Protein AF-A0A3P6RSL4-F1 (afdb_monomer)

Foldseek 3Di:
DPPPPPPVLVCVCQVCVCVLQAEPVLSVVLVVVCVVPPDLLSVLLVVLLCVVCVVVLVPDDPVVNSCCRRPVRSVPVPDDSVVSVVSSVVSSVVCVVVVVSDDDDDDPPDDPPPPPDDPPPPPPDDPVVVVVVVVVVVVVDDPPPPPVVVVVVVVVVVVVVVVCVVVVPPDDDDDPDPPPPVVVVPD

Secondary structure (DSSP, 8-state):
------GGGTTHHHHTTTTTTS-HHHHHHHHHHHHHH-THHHHHHHHHHHHHTHHHHTT--HHHHHHIIIIIHHH--SS-HHHHHHHHHHHHHHHHHTTTTSPPPPPTTS--SS-SSPPP-S-SS-HHHHHHHHHHHHHT--S-----HHHHHHHHHHHHHHHHHHHH--S-------SSSSGGG--

Sequence (187 aa):
EKSDIPYIYLTKWWFGCFLDRVPFSLALRLWDVYILEGDPILLAMALNIMKMHEKTIRKLQMETFMDFIQNTIANNFGYSDDETMYSLREVLSRLKSDGLHYPPPPKPDDLPEVPTKALGPILSKPISSIREEQEEIKSRRSHAACEWQEFDSAFDEVYEFYYEYYINEGIDSDSDEIGDMATLSLL

Solvent-accessible surface area (backbone atoms only — not comparable to full-atom values): 11590 Å² total; per-residue (Å²): 135,81,84,71,70,64,62,84,75,64,56,65,46,65,83,46,68,32,59,80,36,33,38,69,72,49,30,51,60,48,47,64,48,30,76,75,68,38,74,45,49,60,57,22,44,57,52,32,52,51,63,78,40,38,81,59,55,77,71,46,54,72,71,59,40,51,47,39,59,55,50,45,27,18,74,49,68,86,66,56,61,67,61,51,52,54,50,29,52,55,40,39,52,50,34,53,75,71,56,68,54,53,82,78,78,84,54,95,86,53,76,75,88,60,76,87,57,73,81,62,74,92,62,84,62,59,69,67,61,54,51,51,51,51,52,50,58,62,69,62,70,68,94,69,76,82,73,58,59,69,55,55,51,52,50,51,53,51,49,50,52,52,51,52,48,66,67,68,62,70,82,81,83,90,78,97,81,84,80,73,68,77,70,70,78,79,121

Organism: Cylicostephanus goldi (NCBI:txid71465)

Mean predicted aligned error: 17.66 Å

InterPro domains:
  IPR000195 Rab-GAP-TBC domain [PF00566] (6-57)
  IPR000195 Rab-GAP-TBC domain [PS50086] (1-38)
  IPR035969 Rab-GAP-TBC domain superfamily [SSF47923] (6-87)
  IPR050302 Rab GTPase-activating TBC domain-containing protein [PTHR47219] (6-95)

Radius of gyration: 22.84 Å; Cα contacts (8 Å, |Δi|>4): 70; chains: 1; bounding box: 55×55×50 Å

Structure (mmCIF, N/CA/C/O backbone):
data_AF-A0A3P6RSL4-F1
#
_entry.id   AF-A0A3P6RSL4-F1
#
loop_
_atom_site.group_PDB
_atom_site.id
_atom_site.type_symbol
_atom_site.label_atom_id
_atom_site.label_alt_id
_atom_site.label_comp_id
_atom_site.label_asym_id
_atom_site.label_entity_id
_atom_site.label_seq_id
_atom_site.pdbx_PDB_ins_code
_atom_site.Cartn_x
_atom_site.Cartn_y
_atom_site.Cartn_z
_atom_site.occupancy
_atom_site.B_iso_or_equiv
_atom_site.auth_seq_id
_atom_site.auth_comp_id
_atom_site.auth_asym_id
_atom_site.auth_atom_id
_atom_site.pdbx_PDB_model_num
ATOM 1 N N . GLU A 1 1 ? -16.663 21.397 -11.757 1.00 35.81 1 GLU A N 1
ATOM 2 C CA . GLU A 1 1 ? -15.746 21.608 -10.626 1.00 35.81 1 GLU A CA 1
ATOM 3 C C . GLU A 1 1 ? -15.395 20.231 -10.083 1.00 35.81 1 GLU A C 1
ATOM 5 O O . GLU A 1 1 ? -16.202 19.619 -9.397 1.00 35.81 1 GLU A O 1
ATOM 10 N N . LYS A 1 2 ? -14.308 19.636 -10.591 1.00 44.97 2 LYS A N 1
ATOM 11 C CA . LYS A 1 2 ? -13.841 18.338 -10.101 1.00 44.97 2 LYS A CA 1
ATOM 12 C C . LYS A 1 2 ? -13.149 18.630 -8.780 1.00 44.97 2 LYS A C 1
ATOM 14 O O . LYS A 1 2 ? -12.202 19.406 -8.747 1.00 44.97 2 LYS A O 1
ATOM 19 N N . SER A 1 3 ? -13.680 18.076 -7.702 1.00 46.31 3 SER A N 1
ATOM 20 C CA . SER A 1 3 ? -13.006 17.988 -6.416 1.00 46.31 3 SER A CA 1
ATOM 21 C C . SER A 1 3 ? -11.785 17.089 -6.594 1.00 46.31 3 SER A C 1
ATOM 23 O O . SER A 1 3 ? -11.830 15.895 -6.304 1.00 46.31 3 SER A O 1
ATOM 25 N N . ASP A 1 4 ? -10.715 17.655 -7.151 1.00 48.53 4 ASP A N 1
ATOM 26 C CA . ASP A 1 4 ? -9.412 17.016 -7.242 1.00 48.53 4 ASP A CA 1
ATOM 27 C C . ASP A 1 4 ? -8.907 16.861 -5.806 1.00 48.53 4 ASP A C 1
ATOM 29 O O . ASP A 1 4 ? -8.335 17.777 -5.216 1.00 48.53 4 ASP A O 1
ATOM 33 N N . ILE A 1 5 ? -9.216 15.707 -5.204 1.00 58.97 5 ILE A N 1
ATOM 34 C CA . ILE A 1 5 ? -8.631 15.258 -3.942 1.00 58.97 5 ILE A CA 1
ATOM 35 C C . ILE A 1 5 ? -7.121 15.402 -4.137 1.00 58.97 5 ILE A C 1
ATOM 37 O O . ILE A 1 5 ? -6.590 14.782 -5.064 1.00 58.97 5 ILE A O 1
ATOM 41 N N . PRO A 1 6 ? -6.422 16.247 -3.360 1.00 51.44 6 PRO A N 1
ATOM 42 C CA . PRO A 1 6 ? -5.051 16.581 -3.695 1.00 51.44 6 PRO A CA 1
ATOM 43 C C . PRO A 1 6 ? -4.196 15.310 -3.717 1.00 51.44 6 PRO A C 1
ATOM 45 O O . PRO A 1 6 ? -4.039 14.635 -2.699 1.00 51.44 6 PRO A O 1
ATOM 48 N N . TYR A 1 7 ? -3.646 14.980 -4.892 1.00 52.69 7 TYR A N 1
ATOM 49 C CA . TYR A 1 7 ? -2.806 13.794 -5.120 1.00 52.69 7 TYR A CA 1
ATOM 50 C C . TYR A 1 7 ? -1.683 13.668 -4.077 1.00 52.69 7 TYR A C 1
ATOM 52 O O . TYR A 1 7 ? -1.296 12.560 -3.717 1.00 52.69 7 TYR A O 1
ATOM 60 N N . ILE A 1 8 ? -1.244 14.797 -3.504 1.00 53.50 8 ILE A N 1
ATOM 61 C CA . ILE A 1 8 ? -0.258 14.902 -2.417 1.00 53.50 8 ILE A CA 1
ATOM 62 C C . ILE A 1 8 ? -0.532 13.996 -1.204 1.00 53.50 8 ILE A C 1
ATOM 64 O O . ILE A 1 8 ? 0.386 13.725 -0.428 1.00 53.50 8 ILE A O 1
ATOM 68 N N . TYR A 1 9 ? -1.767 13.523 -1.020 1.00 50.69 9 TYR A N 1
ATOM 69 C CA . TYR A 1 9 ? -2.163 12.754 0.154 1.00 50.69 9 TYR A CA 1
ATOM 70 C C . TYR A 1 9 ? -2.040 11.228 0.000 1.00 50.69 9 TYR A C 1
ATOM 72 O O . TYR A 1 9 ? -1.832 10.559 1.013 1.00 50.69 9 TYR A O 1
ATOM 80 N N . LEU A 1 10 ? -2.093 10.684 -1.228 1.00 52.88 10 LEU A N 1
ATOM 81 C CA . LEU A 1 10 ? -1.926 9.243 -1.509 1.00 52.88 10 LEU A CA 1
ATOM 82 C C . LEU A 1 10 ? -0.542 8.883 -2.078 1.00 52.88 10 LEU A C 1
ATOM 84 O O . LEU A 1 10 ? -0.083 7.757 -1.883 1.00 52.88 10 LEU A O 1
ATOM 88 N N . THR A 1 11 ? 0.171 9.815 -2.729 1.00 56.81 11 THR A N 1
ATOM 89 C CA . THR A 1 11 ? 1.466 9.511 -3.383 1.00 56.81 11 THR A CA 1
ATOM 90 C C . THR A 1 11 ? 2.553 9.075 -2.400 1.00 56.81 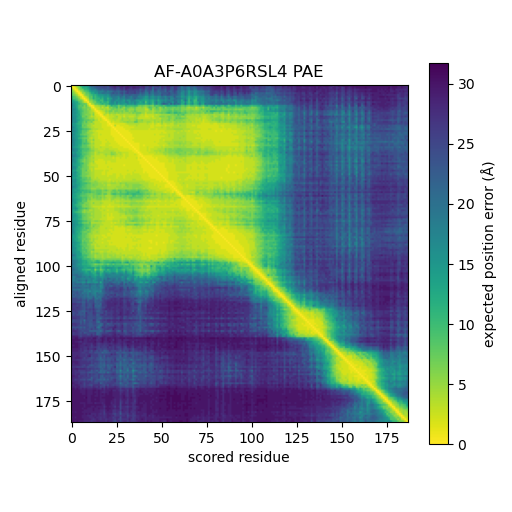11 THR A C 1
ATOM 92 O O . THR A 1 11 ? 3.540 8.455 -2.788 1.00 56.81 11 THR A O 1
ATOM 95 N N . LYS A 1 12 ? 2.385 9.355 -1.103 1.00 66.06 12 LYS A N 1
ATOM 96 C CA . LYS A 1 12 ? 3.397 9.014 -0.106 1.00 66.06 12 LYS A CA 1
ATOM 97 C C . LYS A 1 12 ? 3.620 7.497 0.034 1.00 66.06 12 LYS A C 1
ATOM 99 O O . LYS A 1 12 ? 4.673 7.120 0.539 1.00 66.06 12 LYS A O 1
ATOM 104 N N . TRP A 1 13 ? 2.662 6.638 -0.331 1.00 71.75 13 TRP A N 1
ATOM 105 C CA . TRP A 1 13 ? 2.817 5.172 -0.258 1.00 71.75 13 TRP A CA 1
ATOM 106 C C . TRP A 1 13 ? 3.865 4.634 -1.236 1.00 71.75 13 TRP A C 1
ATOM 108 O O . TRP A 1 13 ? 4.580 3.690 -0.912 1.00 71.75 13 TRP A O 1
ATOM 118 N N . TRP A 1 14 ? 3.987 5.281 -2.391 1.00 72.06 14 TRP A N 1
ATOM 119 C CA . TRP A 1 14 ? 4.806 4.816 -3.503 1.00 72.06 14 TRP A CA 1
ATOM 120 C C . TRP A 1 14 ? 6.296 5.069 -3.283 1.00 72.06 14 TRP A C 1
ATOM 122 O O . TRP A 1 14 ? 7.093 4.155 -3.429 1.00 72.06 14 TRP A O 1
ATOM 132 N N . PHE A 1 15 ? 6.676 6.277 -2.853 1.00 71.19 15 PHE A N 1
ATOM 133 C CA . PHE A 1 15 ? 8.095 6.641 -2.712 1.00 71.19 15 PHE A CA 1
ATOM 134 C C . PHE A 1 15 ? 8.845 5.849 -1.640 1.00 71.19 15 PHE A C 1
ATOM 136 O O . PHE A 1 15 ? 10.040 5.627 -1.776 1.00 71.19 15 PHE A O 1
ATOM 143 N N . GLY A 1 16 ? 8.154 5.447 -0.573 1.00 76.06 16 GLY A N 1
ATOM 144 C CA . GLY A 1 16 ? 8.748 4.648 0.496 1.00 76.06 16 GLY A CA 1
ATOM 145 C C . GLY A 1 16 ? 8.474 3.154 0.370 1.00 76.06 16 GLY A C 1
ATOM 146 O O . GLY A 1 16 ? 8.798 2.433 1.301 1.00 76.06 16 GLY A O 1
ATOM 147 N N . CYS A 1 17 ? 7.803 2.688 -0.692 1.00 79.81 17 CYS A N 1
ATOM 148 C CA . CYS A 1 17 ? 7.307 1.309 -0.777 1.00 79.81 17 CYS A CA 1
ATOM 149 C C . CYS A 1 17 ? 6.618 0.856 0.532 1.00 79.81 17 CYS A C 1
ATOM 151 O O . CYS A 1 17 ? 6.929 -0.200 1.074 1.00 79.81 17 CYS A O 1
ATOM 153 N N . PHE A 1 18 ? 5.718 1.696 1.064 1.00 82.62 18 PHE A N 1
ATOM 154 C CA . PHE A 1 18 ? 5.022 1.531 2.356 1.00 82.62 18 PHE A CA 1
ATOM 155 C C . PHE A 1 18 ? 5.861 1.616 3.647 1.00 82.62 18 PHE A C 1
ATOM 157 O O . PHE A 1 18 ? 5.302 1.427 4.731 1.00 82.62 18 PHE A O 1
ATOM 164 N N . LEU A 1 19 ? 7.138 1.999 3.579 1.00 81.56 19 LEU A N 1
ATOM 165 C CA . LEU A 1 19 ? 7.935 2.315 4.767 1.00 81.56 19 LEU A CA 1
ATOM 166 C C . LEU A 1 19 ? 7.268 3.442 5.580 1.00 81.56 19 LEU A C 1
ATOM 168 O O . LEU A 1 19 ? 6.787 4.432 5.017 1.00 81.56 19 LEU A O 1
ATOM 172 N N . ASP A 1 20 ? 7.165 3.231 6.893 1.00 82.06 20 ASP A N 1
ATOM 173 C CA . ASP A 1 20 ? 6.404 4.038 7.864 1.00 82.06 20 ASP A CA 1
ATOM 174 C C . ASP A 1 20 ? 4.883 4.131 7.620 1.00 82.06 20 ASP A C 1
ATOM 176 O O . ASP A 1 20 ? 4.223 5.051 8.110 1.00 82.06 20 ASP A O 1
ATOM 180 N N . ARG A 1 21 ? 4.290 3.229 6.826 1.00 86.38 21 ARG A N 1
ATOM 181 C CA . ARG A 1 21 ? 2.834 3.223 6.531 1.00 86.38 21 ARG A CA 1
ATOM 182 C C . ARG A 1 21 ? 2.119 1.956 6.928 1.00 86.38 21 ARG A C 1
ATOM 184 O O . ARG A 1 21 ? 0.896 1.955 7.037 1.00 86.38 21 ARG A O 1
ATOM 191 N N . VAL A 1 22 ? 2.885 0.909 7.151 1.00 88.69 22 VAL A N 1
ATOM 192 C CA . VAL A 1 22 ? 2.466 -0.334 7.776 1.00 88.69 22 VAL A CA 1
ATOM 193 C C . VAL A 1 22 ? 3.487 -0.656 8.869 1.00 88.69 22 VAL A C 1
ATOM 195 O O . VAL A 1 22 ? 4.588 -0.093 8.839 1.00 88.69 22 VAL A O 1
ATOM 198 N N . PRO A 1 23 ? 3.160 -1.539 9.824 1.00 90.25 23 PRO A N 1
ATOM 199 C CA . PRO A 1 23 ? 4.127 -1.989 10.812 1.00 90.25 23 PRO A CA 1
ATOM 200 C C . PRO A 1 23 ? 5.406 -2.489 10.136 1.00 90.25 23 PRO A C 1
ATOM 202 O O . PRO A 1 23 ? 5.351 -3.120 9.079 1.00 90.25 23 PRO A O 1
ATOM 205 N N . 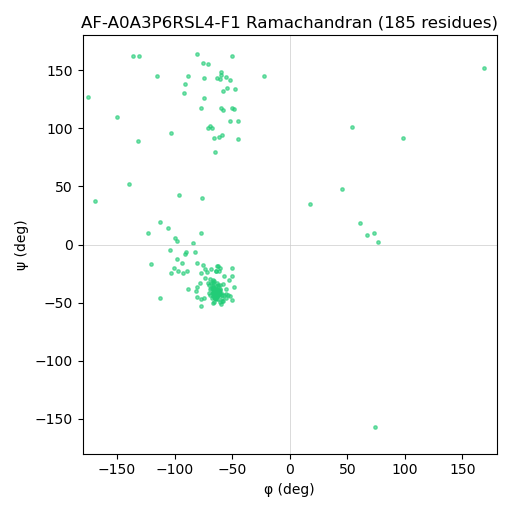PHE A 1 24 ? 6.558 -2.200 10.740 1.00 88.56 24 PHE A N 1
ATOM 206 C CA . PHE A 1 24 ? 7.863 -2.446 10.120 1.00 88.56 24 PHE A CA 1
ATOM 207 C C . PHE A 1 24 ? 8.061 -3.909 9.685 1.00 88.56 24 PHE A C 1
ATOM 209 O O . PHE A 1 24 ? 8.565 -4.159 8.594 1.00 88.56 24 PHE A O 1
ATOM 216 N N . SER A 1 25 ? 7.583 -4.873 10.477 1.00 89.50 25 SER A N 1
ATOM 217 C CA . SER A 1 25 ? 7.636 -6.302 10.136 1.00 89.50 25 SER A CA 1
ATOM 218 C C . SER A 1 25 ? 6.903 -6.628 8.828 1.00 89.50 25 SER A C 1
ATOM 220 O O . SER A 1 25 ? 7.433 -7.335 7.970 1.00 89.50 25 SER A O 1
ATOM 222 N N . LEU A 1 26 ? 5.718 -6.047 8.631 1.00 90.81 26 LEU A N 1
ATOM 223 C CA . LEU A 1 26 ? 4.924 -6.205 7.417 1.00 90.81 26 LEU A CA 1
ATOM 224 C C . LEU A 1 26 ? 5.570 -5.498 6.216 1.00 90.81 26 LEU A C 1
ATOM 226 O O . LEU A 1 26 ? 5.493 -6.006 5.098 1.00 90.81 26 LEU A O 1
ATOM 230 N N . ALA A 1 27 ? 6.228 -4.354 6.433 1.00 91.19 27 ALA A N 1
ATOM 231 C CA . ALA A 1 27 ? 6.958 -3.651 5.377 1.00 91.19 27 ALA A CA 1
ATOM 232 C C . ALA A 1 27 ? 8.107 -4.508 4.817 1.00 91.19 27 ALA A C 1
ATOM 234 O O . ALA A 1 27 ? 8.246 -4.601 3.600 1.00 91.19 27 ALA A O 1
ATOM 235 N N . LEU A 1 28 ? 8.865 -5.198 5.677 1.00 91.75 28 LEU A N 1
ATOM 236 C CA . LEU A 1 28 ? 9.930 -6.111 5.242 1.00 91.75 28 LEU A CA 1
ATOM 237 C C . LEU A 1 28 ? 9.382 -7.271 4.400 1.00 91.75 28 LEU A C 1
ATOM 239 O O . LEU A 1 28 ? 9.865 -7.512 3.298 1.00 91.75 28 LEU A O 1
ATOM 243 N N . ARG A 1 29 ? 8.296 -7.918 4.847 1.00 91.94 29 ARG A N 1
ATOM 244 C CA . ARG A 1 29 ? 7.640 -8.993 4.075 1.00 91.94 29 ARG A CA 1
ATOM 245 C C . ARG A 1 29 ? 7.119 -8.515 2.720 1.00 91.94 29 ARG A C 1
ATOM 247 O O . ARG A 1 29 ? 7.117 -9.271 1.749 1.00 91.94 29 ARG A O 1
ATOM 254 N N . LEU A 1 30 ? 6.650 -7.270 2.643 1.00 90.81 30 LEU A N 1
ATOM 255 C CA . LEU A 1 30 ? 6.251 -6.658 1.380 1.00 90.81 30 LEU A CA 1
ATOM 256 C C . LEU A 1 30 ? 7.460 -6.455 0.461 1.00 90.81 30 LEU A C 1
ATOM 258 O O . LEU A 1 30 ? 7.347 -6.693 -0.740 1.00 90.81 30 LEU A O 1
ATOM 262 N N . TRP A 1 31 ? 8.598 -6.032 1.012 1.00 92.19 31 TRP A N 1
ATOM 263 C CA . TRP A 1 31 ? 9.831 -5.809 0.260 1.00 92.19 31 TRP A CA 1
ATOM 264 C C . TRP A 1 31 ? 10.415 -7.101 -0.309 1.00 92.19 31 TRP A C 1
ATOM 266 O O . TRP A 1 31 ? 10.814 -7.103 -1.473 1.00 92.19 31 TRP A O 1
ATOM 276 N N . ASP A 1 32 ? 10.360 -8.204 0.438 1.00 91.94 32 ASP A N 1
ATOM 277 C CA . ASP A 1 32 ? 10.768 -9.527 -0.055 1.00 91.94 32 ASP A CA 1
ATOM 278 C C . ASP A 1 32 ? 10.035 -9.883 -1.360 1.00 91.94 32 ASP A C 1
ATOM 280 O O . ASP A 1 32 ? 10.627 -10.341 -2.339 1.00 91.94 32 ASP A O 1
ATOM 284 N N . VAL A 1 33 ? 8.726 -9.618 -1.405 1.00 90.06 33 VAL A N 1
ATOM 285 C CA . VAL A 1 33 ? 7.897 -9.872 -2.592 1.00 90.06 33 VAL A CA 1
ATOM 286 C C . VAL A 1 33 ? 8.087 -8.793 -3.658 1.00 90.06 33 VAL A C 1
ATOM 288 O O . VAL A 1 33 ? 8.029 -9.100 -4.846 1.00 90.06 33 VAL A O 1
ATOM 291 N N . TYR A 1 34 ? 8.332 -7.542 -3.269 1.00 88.94 34 TYR A N 1
ATOM 292 C CA . TYR A 1 34 ? 8.596 -6.440 -4.195 1.00 88.94 34 TYR A CA 1
ATOM 293 C C . TYR A 1 34 ? 9.846 -6.670 -5.033 1.00 88.94 34 TYR A C 1
ATOM 295 O O . TYR A 1 34 ? 9.819 -6.418 -6.233 1.00 88.94 34 TYR A O 1
ATOM 303 N N . ILE A 1 35 ? 10.911 -7.208 -4.445 1.00 89.12 35 ILE A N 1
ATOM 304 C CA . ILE A 1 35 ? 12.136 -7.523 -5.188 1.00 89.12 35 ILE A CA 1
ATOM 305 C C . ILE A 1 35 ? 11.871 -8.599 -6.257 1.00 89.12 35 ILE A C 1
ATOM 307 O O . ILE A 1 35 ? 12.459 -8.552 -7.335 1.00 89.12 35 ILE A O 1
ATOM 311 N N . LEU A 1 36 ? 10.952 -9.534 -5.992 1.00 87.44 36 LEU A N 1
ATOM 312 C CA . LEU A 1 36 ? 10.584 -10.600 -6.926 1.00 87.44 36 LEU A CA 1
ATOM 313 C C . LEU A 1 36 ? 9.586 -10.150 -8.010 1.00 87.44 36 LEU A C 1
ATOM 315 O O . LEU A 1 36 ? 9.729 -10.518 -9.173 1.00 87.44 36 LEU A O 1
ATOM 319 N N . GLU A 1 37 ? 8.543 -9.410 -7.629 1.00 83.69 37 GLU A N 1
ATOM 320 C CA . GLU A 1 37 ? 7.389 -9.085 -8.485 1.00 83.69 37 GLU A CA 1
ATOM 321 C C . GLU A 1 37 ? 7.444 -7.671 -9.091 1.00 83.69 37 GLU A C 1
ATOM 323 O O . GLU A 1 37 ? 6.776 -7.400 -10.092 1.00 83.69 37 GLU A O 1
ATOM 328 N N . GLY A 1 38 ? 8.227 -6.767 -8.499 1.00 86.06 38 GLY A N 1
ATOM 329 C CA . GLY A 1 38 ? 8.365 -5.365 -8.894 1.00 86.06 38 GLY A CA 1
ATOM 330 C C . GLY A 1 38 ? 7.171 -4.478 -8.520 1.00 86.06 38 GLY A C 1
ATOM 331 O O . GLY A 1 38 ? 6.370 -4.789 -7.636 1.00 86.06 38 GLY A O 1
ATOM 332 N N . ASP A 1 39 ? 7.023 -3.367 -9.244 1.00 85.62 39 ASP A N 1
ATOM 333 C CA . ASP A 1 39 ? 6.019 -2.313 -9.022 1.00 85.62 39 ASP A CA 1
ATOM 334 C C . ASP A 1 39 ? 4.558 -2.773 -8.823 1.00 85.62 39 ASP A C 1
ATOM 336 O O . ASP A 1 39 ? 3.861 -2.171 -7.995 1.00 85.62 39 ASP A O 1
ATOM 340 N N . PRO A 1 40 ? 4.041 -3.820 -9.507 1.00 86.38 40 PRO A N 1
ATOM 341 C CA . PRO A 1 40 ? 2.646 -4.236 -9.363 1.00 86.38 40 PRO A CA 1
ATOM 342 C C . PRO A 1 40 ? 2.228 -4.583 -7.932 1.00 86.38 40 PRO A C 1
ATOM 344 O O . PRO A 1 40 ? 1.050 -4.439 -7.583 1.00 86.38 40 PRO A O 1
ATOM 347 N N . ILE A 1 41 ? 3.167 -5.017 -7.084 1.00 89.62 41 ILE A N 1
ATOM 348 C CA . ILE A 1 41 ? 2.861 -5.340 -5.687 1.00 89.62 41 ILE A CA 1
ATOM 349 C C . ILE A 1 41 ? 2.458 -4.096 -4.890 1.00 89.62 41 ILE A C 1
ATOM 351 O O . ILE A 1 41 ? 1.637 -4.199 -3.983 1.00 89.62 41 ILE A O 1
ATOM 355 N N . LEU A 1 42 ? 2.98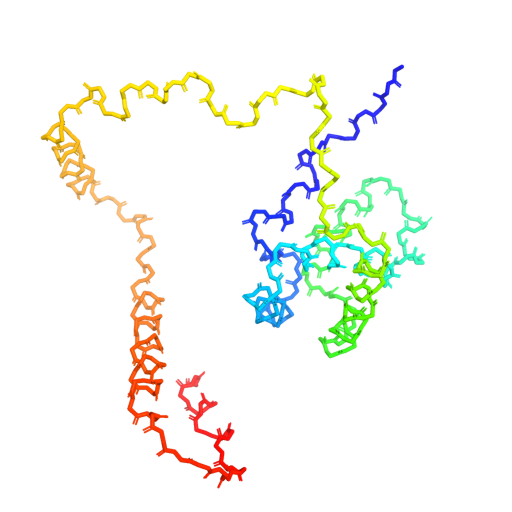1 -2.914 -5.236 1.00 88.69 42 LEU A N 1
ATOM 356 C CA . LEU A 1 42 ? 2.663 -1.670 -4.536 1.00 88.69 42 LEU A CA 1
ATOM 357 C C . LEU A 1 42 ? 1.192 -1.306 -4.757 1.00 88.69 42 LEU A C 1
ATOM 359 O O . LEU A 1 42 ? 0.479 -0.954 -3.813 1.00 88.69 42 LEU A O 1
ATOM 363 N N . LEU A 1 43 ? 0.712 -1.484 -5.993 1.00 88.06 43 LEU A N 1
ATOM 364 C CA . LEU A 1 43 ? -0.701 -1.326 -6.322 1.00 88.06 43 LEU A CA 1
ATOM 365 C C . LEU A 1 43 ? -1.555 -2.384 -5.617 1.00 88.06 43 LEU A C 1
ATOM 367 O O . LEU A 1 43 ? -2.590 -2.060 -5.031 1.00 88.06 43 LEU A O 1
ATOM 371 N N . ALA A 1 44 ? -1.115 -3.644 -5.651 1.00 90.31 44 ALA A N 1
ATOM 372 C CA . ALA A 1 44 ? -1.817 -4.740 -4.997 1.00 90.31 44 ALA A CA 1
ATOM 373 C C . ALA A 1 44 ? -1.934 -4.515 -3.483 1.00 90.31 44 ALA A C 1
ATOM 375 O O . ALA A 1 44 ? -2.997 -4.758 -2.916 1.00 90.31 44 ALA A O 1
ATOM 376 N N . MET A 1 45 ? -0.896 -3.985 -2.835 1.00 90.69 45 MET A N 1
ATOM 377 C CA . MET A 1 45 ? -0.903 -3.693 -1.404 1.00 90.69 45 MET A CA 1
ATOM 378 C C . MET A 1 45 ? -1.841 -2.538 -1.060 1.00 90.69 45 MET A C 1
ATOM 380 O O . MET A 1 45 ? -2.646 -2.663 -0.138 1.00 90.69 45 MET A O 1
ATOM 384 N N . ALA A 1 46 ? -1.833 -1.458 -1.845 1.00 89.62 46 ALA A N 1
ATOM 385 C CA . ALA A 1 46 ? -2.796 -0.366 -1.693 1.00 89.62 46 ALA A CA 1
ATOM 386 C C . ALA A 1 46 ? -4.249 -0.875 -1.769 1.00 89.62 46 ALA A C 1
ATOM 388 O O . ALA A 1 46 ? -5.089 -0.539 -0.928 1.00 89.62 46 ALA A O 1
ATOM 389 N N . LEU A 1 47 ? -4.543 -1.726 -2.757 1.00 89.44 47 LEU A N 1
ATOM 390 C CA . LEU A 1 47 ? -5.853 -2.359 -2.925 1.00 89.44 47 LEU A CA 1
ATOM 391 C C . LEU A 1 47 ? -6.180 -3.322 -1.780 1.00 89.44 47 LEU A C 1
ATOM 393 O O . LEU A 1 47 ? -7.318 -3.347 -1.309 1.00 89.44 47 LEU A O 1
ATOM 397 N N . ASN A 1 48 ? -5.197 -4.085 -1.307 1.00 93.00 48 ASN A N 1
ATOM 398 C CA . ASN A 1 48 ? -5.357 -5.020 -0.202 1.00 93.00 48 ASN A CA 1
ATOM 399 C C . ASN A 1 48 ? -5.722 -4.299 1.100 1.00 93.00 48 ASN A C 1
ATOM 401 O O . ASN A 1 48 ? -6.668 -4.702 1.770 1.00 93.00 48 ASN A O 1
ATOM 405 N N . ILE A 1 49 ? -5.055 -3.184 1.408 1.00 90.69 49 ILE A N 1
ATOM 406 C CA . ILE A 1 49 ? -5.379 -2.333 2.561 1.00 90.69 49 ILE A CA 1
ATOM 407 C C . ILE A 1 49 ? -6.831 -1.847 2.479 1.00 90.69 49 ILE A C 1
ATOM 409 O O . ILE A 1 49 ? -7.597 -1.981 3.436 1.00 90.69 49 ILE A O 1
ATOM 413 N N . MET A 1 50 ? -7.243 -1.331 1.317 1.00 90.31 50 MET A N 1
ATOM 414 C CA . MET A 1 50 ? -8.623 -0.879 1.114 1.00 90.31 50 MET A CA 1
ATOM 415 C C . MET A 1 50 ? -9.638 -2.022 1.251 1.00 90.31 50 MET A C 1
ATOM 417 O O . MET A 1 50 ? -10.695 -1.823 1.848 1.00 90.31 50 MET A O 1
ATOM 421 N N . LYS A 1 51 ? -9.314 -3.219 0.747 1.00 91.75 51 LYS A N 1
ATOM 422 C CA . LYS A 1 51 ? -10.147 -4.429 0.846 1.00 91.75 51 LYS A CA 1
ATOM 423 C C . LYS A 1 51 ? -10.280 -4.905 2.295 1.00 91.75 51 LYS A C 1
ATOM 425 O O . LYS A 1 51 ? -11.388 -5.141 2.768 1.00 91.75 51 LYS A O 1
ATOM 430 N N . MET A 1 52 ? -9.174 -5.025 3.023 1.00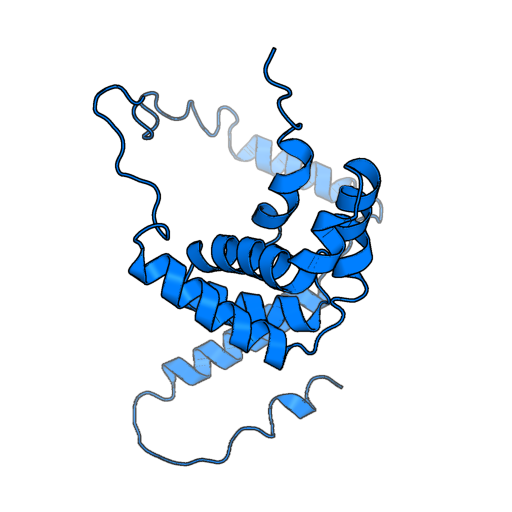 92.25 52 MET A N 1
ATOM 431 C CA . MET A 1 52 ? -9.165 -5.543 4.395 1.00 92.25 52 MET A CA 1
ATOM 432 C C . MET A 1 52 ? -9.831 -4.593 5.397 1.00 92.25 52 MET A C 1
ATOM 434 O O . MET A 1 52 ? -10.441 -5.043 6.371 1.00 92.25 52 MET A O 1
ATOM 438 N N . HIS A 1 53 ? -9.782 -3.285 5.142 1.00 92.31 53 HIS A N 1
ATOM 439 C CA . HIS A 1 53 ? -10.396 -2.264 5.995 1.00 92.31 53 HIS A CA 1
ATOM 440 C C . HIS A 1 53 ? -11.678 -1.656 5.419 1.00 92.31 53 HIS A C 1
ATOM 442 O O . HIS A 1 53 ? -12.167 -0.648 5.934 1.00 92.31 53 HIS A O 1
ATOM 448 N N . GLU A 1 54 ? -12.276 -2.276 4.400 1.00 91.19 54 GLU A N 1
ATOM 449 C CA . GLU A 1 54 ? -13.434 -1.749 3.671 1.00 91.19 54 GLU A CA 1
ATOM 450 C C . GLU A 1 54 ? -14.587 -1.341 4.607 1.00 91.19 54 GLU A C 1
ATOM 452 O O . GLU A 1 54 ? -15.164 -0.260 4.481 1.00 91.19 54 GLU A O 1
ATOM 457 N N . LYS A 1 55 ? -14.902 -2.186 5.596 1.00 90.12 55 LYS A N 1
ATOM 458 C CA . LYS A 1 55 ? -15.985 -1.944 6.567 1.00 90.12 55 LYS A CA 1
ATOM 459 C C . LYS A 1 55 ? -15.749 -0.700 7.421 1.00 90.12 55 LYS A C 1
ATOM 461 O O . LYS A 1 55 ? -16.716 -0.037 7.801 1.00 90.12 55 LYS A O 1
ATOM 466 N N . THR A 1 56 ? -14.491 -0.423 7.748 1.00 88.00 56 THR A N 1
ATOM 467 C CA . THR A 1 56 ? -14.084 0.744 8.531 1.00 88.00 56 THR A CA 1
ATOM 468 C C . THR A 1 56 ? -14.104 1.973 7.636 1.00 88.00 56 THR A C 1
ATOM 470 O O . THR A 1 56 ? -14.822 2.922 7.935 1.00 88.00 56 THR A O 1
ATOM 473 N N . ILE A 1 57 ? -13.429 1.909 6.485 1.00 88.19 57 ILE A N 1
ATOM 474 C CA . ILE A 1 57 ? -13.310 3.009 5.518 1.00 88.19 57 ILE A CA 1
ATOM 475 C C . ILE A 1 57 ? -14.685 3.524 5.075 1.00 88.19 57 ILE A C 1
ATOM 477 O O . ILE A 1 57 ? -14.903 4.732 5.053 1.00 88.19 57 ILE A O 1
ATOM 481 N N . ARG A 1 58 ? -15.653 2.635 4.809 1.00 88.31 58 ARG A N 1
ATOM 482 C CA . ARG A 1 58 ? -17.019 3.018 4.396 1.00 88.31 58 ARG A CA 1
ATOM 483 C C . ARG A 1 58 ? -17.775 3.878 5.416 1.00 88.31 58 ARG A C 1
ATOM 485 O O . ARG A 1 58 ? -18.759 4.509 5.043 1.00 88.31 58 ARG A O 1
ATOM 492 N N . LYS A 1 59 ? -17.373 3.870 6.689 1.00 89.50 59 LYS A N 1
ATOM 493 C CA . LYS A 1 59 ? -18.026 4.630 7.769 1.00 89.50 59 LYS A CA 1
ATOM 494 C C . LYS A 1 59 ? -17.331 5.957 8.079 1.00 89.50 59 LYS A C 1
ATOM 496 O O . LYS A 1 59 ? -17.890 6.756 8.825 1.00 89.50 59 LYS A O 1
ATOM 501 N N . LEU A 1 60 ? -16.122 6.176 7.562 1.00 86.12 60 LEU A N 1
ATOM 502 C CA . LEU A 1 60 ? -15.308 7.345 7.883 1.00 86.12 60 LEU A CA 1
ATOM 503 C C . LEU A 1 60 ? -15.623 8.521 6.950 1.00 86.12 60 LEU A C 1
ATOM 505 O O . LEU A 1 60 ? -15.895 8.341 5.764 1.00 86.12 60 LEU A O 1
ATOM 509 N N . GLN A 1 61 ? -15.555 9.738 7.490 1.00 85.44 61 GLN A N 1
ATOM 510 C CA . GLN A 1 61 ? -15.492 10.963 6.687 1.00 85.44 61 GLN A CA 1
ATOM 511 C C . GLN A 1 61 ? -14.056 11.192 6.190 1.00 85.44 61 GLN A C 1
ATOM 513 O O . GLN A 1 61 ? -13.121 10.596 6.718 1.00 85.44 61 GLN A O 1
ATOM 518 N N . MET A 1 62 ? -13.872 12.056 5.185 1.00 79.81 62 MET A N 1
ATOM 519 C CA . MET A 1 62 ? -12.583 12.259 4.499 1.00 79.81 62 MET A CA 1
ATOM 520 C C . MET A 1 62 ? -11.403 12.502 5.456 1.00 79.81 62 MET A C 1
ATOM 522 O O . MET A 1 62 ? -10.373 11.851 5.336 1.00 79.81 62 MET A O 1
ATOM 526 N N . GLU A 1 63 ? -11.550 13.397 6.432 1.00 82.62 63 GLU A N 1
ATOM 527 C CA . GLU A 1 63 ? -10.478 13.742 7.381 1.00 82.62 63 GLU A CA 1
ATOM 528 C C . GLU A 1 63 ? -10.077 12.545 8.255 1.00 82.62 63 GLU A C 1
ATOM 530 O O . GLU A 1 63 ? -8.896 12.235 8.399 1.00 82.62 63 GLU A O 1
ATOM 535 N N . THR A 1 64 ? -11.064 11.815 8.778 1.00 85.19 64 THR A N 1
ATOM 536 C CA . THR A 1 64 ? -10.832 10.624 9.605 1.00 85.19 64 THR A CA 1
ATOM 537 C C . THR A 1 64 ? -10.299 9.454 8.783 1.00 85.19 64 THR A C 1
ATOM 539 O O . THR A 1 64 ? -9.497 8.669 9.275 1.00 85.19 64 THR A O 1
ATOM 542 N N . PHE A 1 65 ? -10.714 9.334 7.521 1.00 84.88 65 PHE A N 1
ATOM 543 C CA . PHE A 1 65 ? -10.155 8.364 6.584 1.00 84.88 65 PHE A CA 1
ATOM 544 C C . PHE A 1 65 ? -8.661 8.614 6.358 1.00 84.88 65 PHE A C 1
ATOM 546 O O . PHE A 1 65 ? -7.871 7.673 6.385 1.00 84.88 65 PHE A O 1
ATOM 553 N N . MET A 1 66 ? -8.265 9.876 6.188 1.00 83.19 66 MET A N 1
ATOM 554 C CA . MET A 1 66 ? -6.863 10.237 5.998 1.00 83.19 66 MET A CA 1
ATOM 555 C C . MET A 1 66 ? -6.007 9.906 7.221 1.00 83.19 66 MET A C 1
ATOM 557 O O . MET A 1 66 ? -4.947 9.299 7.072 1.00 83.19 66 MET A O 1
ATOM 561 N N . ASP A 1 67 ? -6.479 10.253 8.418 1.00 84.75 67 ASP A N 1
ATOM 562 C CA . ASP A 1 67 ? -5.797 9.917 9.672 1.00 84.75 67 ASP A CA 1
ATOM 563 C C . ASP A 1 67 ? -5.701 8.395 9.883 1.00 84.75 67 ASP A C 1
ATOM 565 O O . ASP A 1 67 ? -4.653 7.866 10.260 1.00 84.75 67 ASP A O 1
ATOM 569 N N . PHE A 1 68 ? -6.761 7.662 9.534 1.00 86.75 68 PHE A N 1
ATOM 570 C CA . PHE A 1 68 ? -6.773 6.203 9.585 1.00 86.75 68 PHE A CA 1
ATOM 571 C C . PHE A 1 68 ? -5.686 5.593 8.690 1.00 86.75 68 PHE A C 1
ATOM 573 O O . PHE A 1 68 ? -4.869 4.796 9.151 1.00 86.75 68 PHE A O 1
ATOM 580 N N . ILE A 1 69 ? -5.639 6.014 7.427 1.00 84.75 69 ILE A N 1
ATOM 581 C CA . ILE A 1 69 ? -4.684 5.521 6.433 1.00 84.75 69 ILE A CA 1
ATOM 582 C C . ILE A 1 69 ? -3.231 5.879 6.783 1.00 84.75 69 ILE A C 1
ATOM 584 O O . ILE A 1 69 ? -2.334 5.072 6.546 1.00 84.75 69 ILE A O 1
ATOM 588 N N . GLN A 1 70 ? -2.978 7.078 7.310 1.00 83.69 70 GLN A N 1
ATOM 589 C CA . GLN A 1 70 ? -1.612 7.556 7.547 1.00 83.69 70 GLN A CA 1
ATOM 590 C C . GLN A 1 70 ? -1.056 7.153 8.913 1.00 83.69 70 GLN A C 1
ATOM 592 O O . GLN A 1 70 ? 0.124 6.829 8.995 1.00 83.69 70 GLN A O 1
ATOM 597 N N . ASN A 1 71 ? -1.884 7.163 9.959 1.00 85.12 71 ASN A N 1
ATOM 598 C CA . ASN A 1 71 ? -1.431 6.983 11.337 1.00 85.12 71 ASN A CA 1
ATOM 599 C C . ASN A 1 71 ? -1.927 5.672 11.944 1.00 85.12 71 ASN A C 1
ATOM 601 O O . ASN A 1 71 ? -1.149 4.949 12.563 1.00 85.12 71 ASN A O 1
ATOM 605 N N . THR A 1 72 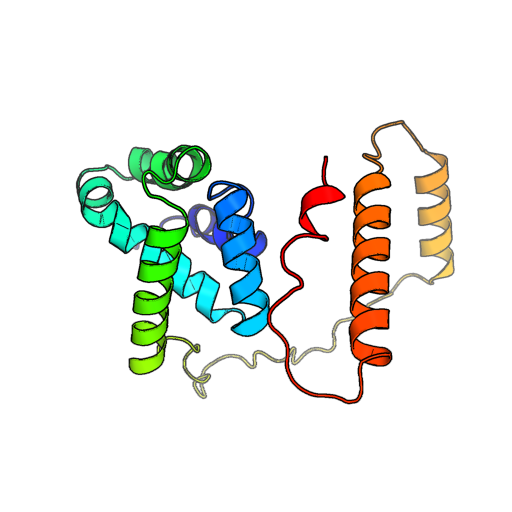? -3.209 5.331 11.782 1.00 87.00 72 THR A N 1
ATOM 606 C CA . THR A 1 72 ? -3.761 4.137 12.449 1.00 87.00 72 THR A CA 1
ATOM 607 C C . THR A 1 72 ? -3.143 2.860 11.889 1.00 87.00 72 THR A C 1
ATOM 609 O O . THR A 1 72 ? -2.625 2.057 12.658 1.00 87.00 72 THR A O 1
ATOM 612 N N . ILE A 1 73 ? -3.128 2.710 10.562 1.00 88.31 73 ILE A N 1
ATOM 613 C CA . ILE A 1 73 ? -2.580 1.517 9.897 1.00 88.31 73 ILE A CA 1
ATOM 614 C C . ILE A 1 73 ? -1.070 1.388 10.119 1.00 88.31 73 ILE A C 1
ATOM 616 O O . ILE A 1 73 ? -0.587 0.284 10.351 1.00 88.31 73 ILE A O 1
ATOM 620 N N . ALA A 1 74 ? -0.341 2.508 10.101 1.00 86.44 74 ALA A N 1
ATOM 621 C CA . ALA A 1 74 ? 1.103 2.520 10.320 1.00 86.44 74 ALA A CA 1
ATOM 622 C C . ALA A 1 74 ? 1.486 1.983 11.706 1.00 86.44 74 ALA A C 1
ATOM 624 O O . ALA A 1 74 ? 2.443 1.226 11.832 1.00 86.44 74 ALA A O 1
ATOM 625 N N . ASN A 1 75 ? 0.712 2.341 12.735 1.00 85.69 75 ASN A N 1
ATOM 626 C CA . ASN A 1 75 ? 0.953 1.885 14.102 1.00 85.69 75 ASN A CA 1
ATOM 627 C C . ASN A 1 75 ? 0.398 0.482 14.364 1.00 85.69 75 ASN A C 1
ATOM 629 O O . ASN A 1 75 ? 1.008 -0.305 15.083 1.00 85.69 75 ASN A O 1
ATOM 633 N N . ASN A 1 76 ? -0.784 0.174 13.832 1.00 87.88 76 ASN A N 1
ATOM 634 C CA . ASN A 1 76 ? -1.431 -1.112 14.030 1.00 87.88 76 ASN A CA 1
ATOM 635 C C . ASN A 1 76 ? -2.306 -1.472 12.827 1.00 87.88 76 ASN A C 1
ATOM 637 O O . ASN A 1 76 ? -3.391 -0.922 12.632 1.00 87.88 76 ASN A O 1
ATOM 641 N N . PHE A 1 77 ? -1.854 -2.468 12.069 1.00 88.44 77 PHE A N 1
ATOM 642 C CA . PHE A 1 77 ? -2.574 -2.978 10.909 1.00 88.44 77 PHE A CA 1
ATOM 643 C C . PHE A 1 77 ? -3.872 -3.711 11.289 1.00 88.44 77 PHE A C 1
ATOM 645 O O . PHE A 1 77 ? -4.778 -3.834 10.474 1.00 88.44 77 PHE A O 1
ATOM 652 N N . GLY A 1 78 ? -4.007 -4.188 12.531 1.00 89.31 78 GLY A N 1
ATOM 653 C CA . GLY A 1 78 ? -5.212 -4.868 13.020 1.00 89.31 78 GLY A CA 1
ATOM 654 C C . GLY A 1 78 ? -5.388 -6.316 12.547 1.00 89.31 78 GLY A C 1
ATOM 655 O O . GLY A 1 78 ? -6.381 -6.943 12.911 1.00 89.31 78 GLY A O 1
ATOM 656 N N . TYR A 1 79 ? -4.435 -6.845 11.781 1.00 91.81 79 TYR A N 1
ATOM 657 C CA . TYR A 1 79 ? -4.367 -8.233 11.324 1.00 91.81 79 TYR A CA 1
ATOM 658 C C . TYR A 1 79 ? -2.937 -8.748 11.470 1.00 91.81 79 TYR A C 1
ATOM 660 O O . TYR A 1 79 ? -2.009 -7.947 11.599 1.00 91.81 79 TYR A O 1
ATOM 668 N N . SER A 1 80 ? -2.756 -10.069 11.451 1.00 93.69 80 SER A N 1
ATOM 669 C CA . SER A 1 80 ? -1.409 -10.643 11.437 1.00 93.69 80 SER A CA 1
ATOM 670 C C . SER A 1 80 ? -0.718 -10.424 10.087 1.00 93.69 80 SER A C 1
ATOM 672 O O . SER A 1 80 ? -1.369 -10.279 9.043 1.00 93.69 80 SER A O 1
ATOM 674 N N . ASP A 1 81 ? 0.614 -10.422 10.104 1.00 91.62 81 ASP A N 1
ATOM 675 C CA . ASP A 1 81 ? 1.419 -10.260 8.892 1.00 91.62 81 ASP A CA 1
ATOM 676 C C . ASP A 1 81 ? 1.108 -11.381 7.882 1.00 91.62 81 ASP A C 1
ATOM 678 O O . ASP A 1 81 ? 0.894 -11.109 6.702 1.00 91.62 81 ASP A O 1
ATOM 682 N N . ASP A 1 82 ? 0.963 -12.627 8.344 1.00 92.12 82 ASP A N 1
ATOM 683 C CA . ASP A 1 82 ? 0.682 -13.780 7.479 1.00 92.12 82 ASP A CA 1
ATOM 684 C C . ASP A 1 82 ? -0.711 -13.715 6.828 1.00 92.12 82 ASP A C 1
ATOM 686 O O . ASP A 1 82 ? -0.849 -13.972 5.628 1.00 92.12 82 ASP A O 1
ATOM 690 N N . GLU A 1 83 ? -1.747 -13.313 7.574 1.00 92.81 83 GLU A N 1
ATOM 691 C CA . GLU A 1 83 ? -3.089 -13.095 7.011 1.00 92.81 83 GLU A CA 1
ATOM 692 C C . GLU A 1 83 ? -3.072 -11.997 5.943 1.00 92.81 83 GLU A C 1
ATOM 694 O O . GLU A 1 83 ? -3.688 -12.129 4.877 1.00 92.81 83 GLU A O 1
ATOM 699 N N . THR A 1 84 ? -2.330 -10.923 6.212 1.00 93.69 84 THR A N 1
ATOM 700 C CA . THR A 1 84 ? -2.192 -9.794 5.294 1.00 93.69 84 THR A CA 1
ATOM 701 C C . THR A 1 84 ? -1.492 -10.216 4.007 1.00 93.69 84 THR A C 1
ATOM 703 O O . THR A 1 84 ? -1.976 -9.894 2.917 1.00 93.69 84 THR A O 1
ATOM 706 N N . MET A 1 85 ? -0.408 -10.989 4.113 1.00 93.38 85 MET A N 1
ATOM 707 C CA . MET A 1 85 ? 0.344 -11.510 2.968 1.00 93.38 85 MET A CA 1
ATOM 708 C C . MET A 1 85 ? -0.463 -12.525 2.149 1.00 93.38 85 MET A C 1
ATOM 710 O O . MET A 1 85 ? -0.386 -12.531 0.917 1.00 93.38 85 MET A O 1
ATOM 714 N N . TYR A 1 86 ? -1.292 -13.351 2.794 1.00 93.94 86 TYR A N 1
ATOM 715 C CA . TYR A 1 86 ? -2.194 -14.260 2.087 1.00 93.94 86 TYR A CA 1
ATOM 716 C C . TYR A 1 86 ? -3.242 -13.493 1.268 1.00 93.94 86 TYR A C 1
ATOM 718 O O . TYR A 1 86 ? -3.432 -13.769 0.080 1.00 93.94 86 TYR A O 1
ATOM 726 N N . SER A 1 87 ? -3.883 -12.481 1.866 1.00 92.44 87 SER A N 1
ATOM 727 C CA . SER A 1 87 ? -4.836 -11.629 1.143 1.00 92.44 87 SER A CA 1
ATOM 728 C C . SER A 1 87 ? -4.151 -10.837 0.024 1.00 92.44 87 SER A C 1
ATOM 730 O O . SER A 1 87 ? -4.707 -10.715 -1.071 1.00 92.44 87 SER A O 1
ATOM 732 N N . LEU A 1 88 ? -2.922 -10.359 0.247 1.00 93.38 88 LEU A N 1
ATOM 733 C CA . LEU A 1 88 ? -2.126 -9.665 -0.765 1.00 93.38 88 LEU A CA 1
ATOM 734 C C . LEU A 1 88 ? -1.883 -10.547 -1.993 1.00 93.38 88 LEU A C 1
ATOM 736 O O . LEU A 1 88 ? -2.095 -10.094 -3.118 1.00 93.38 88 LEU A O 1
ATOM 740 N N . ARG A 1 89 ? -1.508 -11.816 -1.793 1.00 91.56 89 ARG A N 1
ATOM 741 C CA . ARG A 1 89 ? -1.334 -12.787 -2.884 1.00 91.56 89 ARG A CA 1
ATOM 742 C C . ARG A 1 89 ? -2.609 -12.946 -3.712 1.00 91.56 89 ARG A C 1
ATOM 744 O O . ARG A 1 89 ? -2.543 -12.975 -4.940 1.00 91.56 89 ARG A O 1
ATOM 751 N N . GLU A 1 90 ? -3.765 -13.032 -3.058 1.00 91.31 90 GLU A N 1
ATOM 752 C CA . GLU A 1 90 ? -5.058 -13.138 -3.740 1.00 91.31 90 GLU A CA 1
ATOM 753 C C . GLU A 1 90 ? -5.363 -11.879 -4.570 1.00 91.31 90 GLU A C 1
ATOM 755 O O . GLU A 1 90 ? -5.789 -11.975 -5.723 1.00 91.31 90 GLU A O 1
ATOM 760 N N . VAL A 1 91 ? -5.122 -10.692 -4.005 1.00 91.19 91 VAL A N 1
ATOM 761 C CA . VAL A 1 91 ? -5.330 -9.408 -4.693 1.00 91.19 91 VAL A CA 1
ATOM 762 C C . VAL A 1 91 ? -4.392 -9.269 -5.889 1.00 91.19 91 VAL A C 1
ATOM 764 O O . VAL A 1 91 ? -4.846 -8.898 -6.970 1.00 91.19 91 VAL A O 1
ATOM 767 N N . LEU A 1 92 ? -3.116 -9.624 -5.735 1.00 88.75 92 LEU A N 1
ATOM 768 C CA . LEU A 1 92 ? -2.140 -9.599 -6.822 1.00 88.75 92 LEU A CA 1
ATOM 769 C C . LEU A 1 92 ? -2.528 -10.563 -7.950 1.00 88.75 92 LEU A C 1
ATOM 771 O O . LEU A 1 92 ? -2.455 -10.199 -9.120 1.00 88.75 92 LEU A O 1
ATOM 775 N N . SER A 1 93 ? -2.977 -11.777 -7.616 1.00 87.50 93 SER A N 1
ATOM 776 C CA . SER A 1 93 ? -3.418 -12.758 -8.613 1.00 87.50 93 SER A CA 1
ATOM 777 C C . SER A 1 93 ? -4.607 -12.249 -9.431 1.00 87.50 93 SER A C 1
ATOM 779 O O . SER A 1 93 ? -4.599 -12.392 -10.654 1.00 87.50 93 SER A O 1
ATOM 781 N N . ARG A 1 94 ? -5.576 -11.590 -8.783 1.00 87.62 94 ARG A N 1
ATOM 782 C CA . ARG A 1 94 ? -6.715 -10.943 -9.457 1.00 87.62 94 ARG A CA 1
ATOM 783 C C . ARG A 1 94 ? -6.269 -9.770 -10.336 1.00 87.62 94 ARG A C 1
ATOM 785 O O . ARG A 1 94 ? -6.680 -9.652 -11.482 1.00 87.62 94 ARG A O 1
ATOM 792 N N . LEU A 1 95 ? -5.364 -8.931 -9.836 1.00 86.38 95 LEU A N 1
ATOM 793 C CA . LEU A 1 95 ? -4.825 -7.803 -10.601 1.00 86.38 95 LEU A CA 1
ATOM 794 C C . LEU A 1 95 ? -4.093 -8.272 -11.873 1.00 86.38 95 LEU A C 1
ATOM 796 O O . LEU A 1 95 ? -4.206 -7.654 -12.936 1.00 86.38 95 LEU A O 1
ATOM 800 N N . LYS A 1 96 ? -3.369 -9.392 -11.768 1.00 84.00 96 LYS A N 1
ATOM 801 C CA . LYS A 1 96 ? -2.710 -10.051 -12.898 1.00 84.00 96 LYS A CA 1
ATOM 802 C C . LYS A 1 96 ? -3.719 -10.651 -13.878 1.00 84.00 96 LYS A C 1
ATOM 804 O O . LYS A 1 96 ? -3.570 -10.418 -15.076 1.00 84.00 96 LYS A O 1
ATOM 809 N N . SER A 1 97 ? -4.749 -11.361 -13.401 1.00 84.50 97 SER A N 1
ATOM 810 C CA . SER A 1 97 ? -5.775 -11.955 -14.276 1.00 84.50 97 SER A CA 1
ATOM 811 C C . SER A 1 97 ? -6.553 -10.912 -15.066 1.00 84.50 97 SER A C 1
ATOM 813 O O . SER A 1 97 ? -6.878 -11.139 -16.229 1.00 84.50 97 SER A O 1
ATOM 815 N N . ASP A 1 98 ? -6.802 -9.758 -14.454 1.00 83.56 98 ASP A N 1
ATOM 816 C CA . ASP A 1 98 ? -7.573 -8.683 -15.072 1.00 83.56 98 ASP A CA 1
ATOM 817 C C . ASP A 1 98 ? -6.709 -7.816 -16.010 1.00 83.56 98 ASP A C 1
ATOM 819 O O . ASP A 1 98 ? -7.223 -6.946 -16.710 1.00 83.56 98 ASP A O 1
ATOM 823 N N . GLY A 1 99 ? -5.388 -8.040 -16.044 1.00 76.44 99 GLY A N 1
ATOM 824 C CA . GLY A 1 99 ? -4.452 -7.276 -16.872 1.00 76.44 99 GLY A CA 1
ATOM 825 C C . GLY A 1 99 ? -4.183 -5.850 -16.376 1.00 76.44 99 GLY A C 1
ATOM 826 O O . GLY A 1 99 ? -3.525 -5.087 -17.074 1.00 76.44 99 GLY A O 1
ATOM 827 N N . LEU A 1 100 ? -4.640 -5.489 -15.170 1.00 76.81 100 LEU A N 1
ATOM 828 C CA . LEU A 1 100 ? -4.475 -4.149 -14.579 1.00 76.81 100 LEU A CA 1
ATOM 829 C C . LEU A 1 100 ? -3.127 -3.933 -13.870 1.00 76.81 100 LEU A C 1
ATOM 831 O O . LEU A 1 100 ? -2.891 -2.875 -13.295 1.00 76.81 100 LEU A O 1
ATOM 835 N N . HIS A 1 101 ? -2.248 -4.933 -13.880 1.00 70.56 101 HIS A N 1
ATOM 836 C CA . HIS A 1 101 ? -0.919 -4.848 -13.273 1.00 70.56 101 HIS A CA 1
ATOM 837 C C . HIS A 1 101 ? 0.078 -4.011 -14.089 1.00 70.56 101 HIS A C 1
ATOM 839 O O . HIS A 1 101 ? 1.081 -3.573 -13.532 1.00 70.56 101 HIS A O 1
ATOM 845 N N . TYR A 1 102 ? -0.206 -3.755 -15.370 1.00 71.94 102 TYR A N 1
ATOM 846 C CA . TYR A 1 102 ? 0.572 -2.849 -16.210 1.00 71.94 102 TYR A CA 1
ATOM 847 C C . TYR A 1 102 ? -0.272 -1.645 -16.628 1.00 71.94 102 TYR A C 1
ATOM 849 O O . TYR A 1 102 ? -1.476 -1.795 -16.871 1.00 71.94 102 TYR A O 1
ATOM 857 N N . PRO A 1 103 ? 0.334 -0.450 -16.745 1.00 69.12 103 PRO A N 1
ATOM 858 C CA . PRO A 1 103 ? -0.351 0.673 -17.360 1.00 69.12 103 PRO A CA 1
ATOM 859 C C . PRO A 1 103 ? -0.735 0.316 -18.808 1.00 69.12 103 PRO A C 1
ATOM 861 O O . PRO A 1 103 ? -0.004 -0.420 -19.480 1.00 69.12 103 PRO A O 1
ATOM 864 N N . PRO A 1 104 ? -1.883 0.808 -19.307 1.00 68.31 104 PRO A N 1
ATOM 865 C CA . PRO A 1 104 ? -2.261 0.598 -20.696 1.00 68.31 104 PRO A CA 1
ATOM 866 C C . PRO A 1 104 ? -1.192 1.190 -21.630 1.00 68.31 104 PRO A C 1
ATOM 868 O O . PRO A 1 104 ? -0.586 2.205 -21.281 1.00 68.31 104 PRO A O 1
ATOM 871 N N . PRO A 1 105 ? -0.973 0.600 -22.820 1.00 71.31 105 PRO A N 1
ATOM 872 C CA . PRO A 1 105 ? -0.018 1.132 -23.782 1.00 71.31 105 PRO A CA 1
ATOM 873 C C . PRO A 1 105 ? -0.314 2.603 -24.118 1.00 71.31 105 PRO A C 1
ATOM 875 O O . PRO A 1 105 ? -1.496 2.958 -24.229 1.00 71.31 105 PRO A O 1
ATOM 878 N N . PRO A 1 106 ? 0.722 3.435 -24.335 1.00 69.38 106 PRO A N 1
ATOM 879 C CA . PRO A 1 106 ? 0.547 4.823 -24.745 1.00 69.38 106 PRO A CA 1
ATOM 880 C C . PRO A 1 106 ? -0.310 4.919 -26.010 1.00 69.38 106 PRO A C 1
ATOM 882 O O . PRO A 1 106 ? -0.119 4.169 -26.975 1.00 69.38 106 PRO A O 1
ATOM 885 N N . LYS A 1 107 ? -1.275 5.836 -26.017 1.00 75.12 107 LYS A N 1
ATOM 886 C CA . LYS A 1 107 ? -2.092 6.137 -27.196 1.00 75.12 107 LYS A CA 1
ATOM 887 C C . LYS A 1 107 ? -1.271 6.958 -28.197 1.00 75.12 107 LYS A C 1
ATOM 889 O O . LYS A 1 107 ? -0.360 7.673 -27.799 1.00 75.12 107 LYS A O 1
ATOM 894 N N . PRO A 1 108 ? -1.613 6.934 -29.497 1.00 71.81 108 PRO A N 1
ATOM 895 C CA . PRO A 1 108 ? -0.901 7.722 -30.508 1.00 71.81 108 PRO A CA 1
ATOM 896 C C . PRO A 1 108 ? -0.978 9.247 -30.300 1.00 71.81 108 PRO A C 1
ATOM 898 O O . PRO A 1 108 ? -0.151 9.961 -30.856 1.00 71.81 108 PRO A O 1
ATOM 901 N N . ASP A 1 109 ? -1.937 9.734 -29.502 1.00 77.00 109 ASP A N 1
ATOM 902 C CA . ASP A 1 109 ? -2.057 11.148 -29.112 1.00 77.00 109 ASP A CA 1
ATOM 903 C C . ASP A 1 109 ? -1.297 11.491 -27.813 1.00 77.00 109 ASP A C 1
ATOM 905 O O . ASP A 1 109 ? -1.237 12.664 -27.432 1.00 77.00 109 ASP A O 1
ATOM 909 N N . ASP A 1 110 ? -0.737 10.497 -27.113 1.00 71.94 110 ASP A N 1
ATOM 910 C CA . ASP A 1 110 ? 0.024 10.735 -25.888 1.00 71.94 110 ASP A CA 1
ATOM 911 C C . ASP A 1 110 ? 1.404 11.319 -26.225 1.00 71.94 110 ASP A C 1
ATOM 913 O O . ASP A 1 110 ? 2.039 10.987 -27.231 1.00 71.94 110 ASP A O 1
A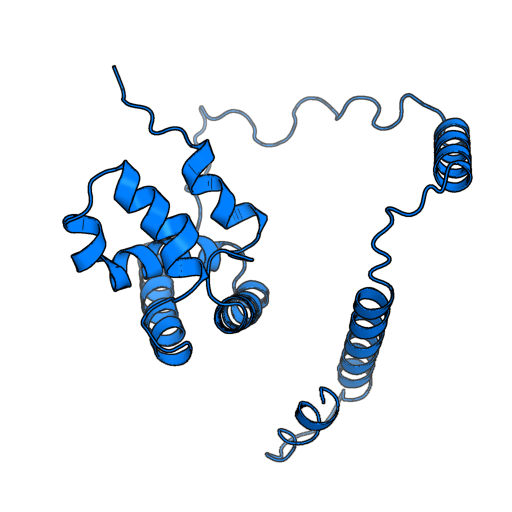TOM 917 N N . LEU A 1 111 ? 1.875 12.233 -25.374 1.00 66.75 111 LEU A N 1
ATOM 918 C CA . LEU A 1 111 ? 3.200 12.824 -25.525 1.00 66.75 111 LEU A CA 1
ATOM 919 C C . LEU A 1 111 ? 4.268 11.720 -25.448 1.00 66.75 111 LEU A C 1
ATOM 921 O O . LEU A 1 111 ? 4.137 10.812 -24.628 1.00 66.75 111 LEU A O 1
ATOM 925 N N . PRO A 1 112 ? 5.349 11.803 -26.244 1.00 63.97 112 PRO A N 1
ATOM 926 C CA . PRO A 1 112 ? 6.452 10.862 -26.121 1.00 63.97 112 PRO A CA 1
ATOM 927 C C . PRO A 1 112 ? 7.012 10.915 -24.693 1.00 63.97 112 PRO A C 1
ATOM 929 O O . PRO A 1 112 ? 7.542 11.941 -24.269 1.00 63.97 112 PRO A O 1
ATOM 932 N N . GLU A 1 113 ? 6.890 9.803 -23.962 1.00 61.16 113 GLU A N 1
ATOM 933 C CA . GLU A 1 113 ? 7.430 9.641 -22.601 1.00 61.16 113 GLU A CA 1
ATOM 934 C C . GLU A 1 113 ? 8.960 9.713 -22.582 1.00 61.16 113 GLU A C 1
ATOM 936 O 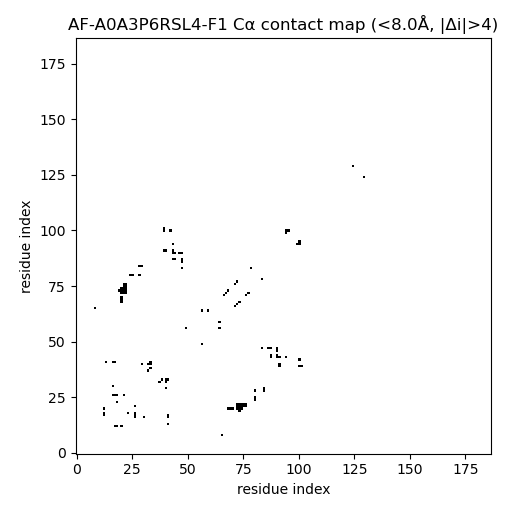O . GLU A 1 113 ? 9.578 10.045 -21.570 1.00 61.16 113 GLU A O 1
ATOM 941 N N . VAL A 1 114 ? 9.584 9.442 -23.729 1.00 64.56 114 VAL A N 1
ATOM 942 C CA . VAL A 1 114 ? 11.020 9.610 -23.902 1.00 64.56 114 VAL A CA 1
ATOM 943 C C . VAL A 1 114 ? 11.318 11.106 -24.019 1.00 64.56 114 VAL A C 1
ATOM 945 O O . VAL A 1 114 ? 10.749 11.764 -24.899 1.00 64.56 114 VAL A O 1
ATOM 948 N N . PRO A 1 115 ? 12.227 11.659 -23.194 1.00 59.34 115 PRO A N 1
ATOM 949 C CA . PRO A 1 115 ? 12.649 13.046 -23.311 1.00 59.34 115 PRO A CA 1
ATOM 950 C C . PRO A 1 115 ? 13.087 13.348 -24.748 1.00 59.34 115 PRO A C 1
ATOM 952 O O . PRO A 1 115 ? 14.141 12.921 -25.209 1.00 59.34 115 PRO A O 1
ATOM 955 N N . THR A 1 116 ? 12.256 14.083 -25.486 1.00 62.62 116 THR A N 1
ATOM 956 C CA . THR A 1 116 ? 12.540 14.473 -26.880 1.00 62.62 116 THR A CA 1
ATOM 957 C C . THR A 1 116 ? 13.600 15.566 -26.940 1.00 62.62 116 THR A C 1
ATOM 959 O O . THR A 1 116 ? 14.263 15.762 -27.956 1.00 62.62 116 THR A O 1
ATOM 962 N N . LYS A 1 117 ? 13.773 16.285 -25.829 1.00 69.50 117 LYS A N 1
ATOM 963 C CA . LYS A 1 117 ? 14.908 17.169 -25.602 1.00 69.50 117 LYS A CA 1
ATOM 964 C C . LYS A 1 117 ? 15.983 16.360 -24.895 1.00 69.50 117 LYS A C 1
ATOM 966 O O . LYS A 1 117 ? 15.695 15.733 -23.878 1.00 69.50 117 LYS A O 1
ATOM 971 N N . ALA A 1 118 ? 17.214 16.428 -25.403 1.00 63.44 118 ALA A N 1
ATOM 972 C CA . ALA A 1 118 ? 18.373 16.009 -24.628 1.00 63.44 118 ALA A CA 1
ATOM 973 C C . ALA A 1 118 ? 18.260 16.645 -23.238 1.00 63.44 118 ALA A C 1
ATOM 975 O O . ALA A 1 118 ? 17.939 17.836 -23.134 1.00 63.44 118 ALA A O 1
ATOM 976 N N . LEU A 1 119 ? 18.497 15.853 -22.188 1.00 59.75 119 LEU A N 1
ATOM 977 C CA . LEU A 1 119 ? 18.766 16.412 -20.871 1.00 59.75 119 LEU A CA 1
ATOM 978 C C . LEU A 1 119 ? 19.834 17.483 -21.114 1.00 59.75 119 LEU A C 1
ATOM 980 O O . LEU A 1 119 ? 20.893 17.176 -21.669 1.00 59.75 119 LEU A O 1
ATOM 984 N N . GLY A 1 120 ? 19.502 18.752 -20.842 1.00 64.56 120 GLY A N 1
ATOM 985 C CA . GLY A 1 120 ? 20.457 19.853 -20.989 1.00 64.56 120 GLY A CA 1
ATOM 986 C C . GLY A 1 120 ? 21.758 19.499 -20.263 1.00 64.56 120 GLY A C 1
ATOM 987 O O . GLY A 1 120 ? 21.736 18.580 -19.447 1.00 64.56 120 GLY A O 1
ATOM 988 N N . PRO A 1 121 ? 22.890 20.169 -20.545 1.00 67.88 121 PRO A N 1
ATOM 989 C CA . PRO A 1 121 ? 24.195 19.778 -20.013 1.00 67.88 121 PRO A CA 1
ATOM 990 C C . PRO A 1 121 ? 24.090 19.445 -18.521 1.00 67.88 121 PRO A C 1
ATOM 992 O O . PRO A 1 121 ? 23.901 20.335 -17.694 1.00 67.88 121 PRO A O 1
ATOM 995 N N . ILE A 1 122 ? 24.153 18.142 -18.212 1.00 62.47 122 ILE A N 1
ATOM 996 C CA . ILE A 1 122 ? 23.882 17.588 -16.873 1.00 62.47 122 ILE A CA 1
ATOM 997 C C . ILE A 1 122 ? 24.884 18.170 -15.864 1.00 62.47 122 ILE A C 1
ATOM 999 O O . ILE A 1 122 ? 24.612 18.281 -14.673 1.00 62.47 122 ILE A O 1
ATOM 1003 N N . LEU A 1 123 ? 26.028 18.627 -16.377 1.00 58.19 123 LEU A N 1
ATOM 1004 C CA . LEU A 1 123 ? 27.082 19.324 -15.669 1.00 58.19 123 LEU A CA 1
ATOM 1005 C C . LEU A 1 123 ? 27.464 20.576 -16.465 1.00 58.19 123 LEU A C 1
ATOM 1007 O O . LEU A 1 123 ? 28.335 20.542 -17.329 1.00 58.19 123 LEU A O 1
ATOM 1011 N N . SER A 1 124 ? 26.792 21.695 -16.196 1.00 64.62 124 SER A N 1
ATOM 1012 C CA . SER A 1 124 ? 27.255 23.011 -16.663 1.00 64.62 124 SER A CA 1
ATOM 1013 C C . SER A 1 124 ? 28.493 23.483 -15.893 1.00 64.62 124 SER A C 1
ATOM 1015 O O . SER A 1 124 ? 29.280 24.279 -16.405 1.00 64.62 124 SER A O 1
ATOM 1017 N N . LYS A 1 125 ? 28.678 22.970 -14.670 1.00 69.56 125 LYS A N 1
ATOM 1018 C CA . LYS A 1 125 ? 29.848 23.213 -13.830 1.00 69.56 125 LYS A CA 1
ATOM 1019 C C . LYS A 1 125 ? 30.920 22.140 -14.071 1.00 69.56 125 LYS A C 1
ATOM 1021 O O . LYS A 1 125 ? 30.586 20.956 -14.137 1.00 69.56 125 LYS A O 1
ATOM 1026 N N . PRO A 1 126 ? 32.207 22.517 -14.154 1.00 76.69 126 PRO A N 1
ATOM 1027 C CA . PRO A 1 126 ? 33.294 21.550 -14.206 1.00 76.69 126 PRO A CA 1
ATOM 1028 C C . PRO A 1 126 ? 33.339 20.726 -12.911 1.00 76.69 126 PRO A C 1
ATOM 1030 O O . PRO A 1 126 ? 33.125 21.256 -11.820 1.00 76.69 126 PRO A O 1
ATOM 1033 N N . ILE A 1 127 ? 33.671 19.437 -13.029 1.00 75.31 127 ILE A N 1
ATOM 1034 C CA . ILE A 1 127 ? 33.752 18.476 -11.909 1.00 75.31 127 ILE A CA 1
ATOM 1035 C C . ILE A 1 127 ? 34.653 18.987 -10.769 1.00 75.31 127 ILE A C 1
ATOM 1037 O O . ILE A 1 127 ? 34.394 18.701 -9.604 1.00 75.31 127 ILE A O 1
ATOM 1041 N N . SER A 1 128 ? 35.673 19.791 -11.083 1.00 74.81 128 SER A N 1
ATOM 1042 C CA . SER A 1 128 ? 36.546 20.428 -10.091 1.00 74.81 128 SER A CA 1
ATOM 1043 C C . SER A 1 128 ? 35.797 21.360 -9.137 1.00 74.81 128 SER A C 1
ATOM 1045 O O . SER A 1 128 ? 36.021 21.285 -7.937 1.00 74.81 128 SER A O 1
ATOM 1047 N N . SER A 1 129 ? 34.866 22.173 -9.642 1.00 76.12 129 SER A N 1
ATOM 1048 C CA . SER A 1 129 ? 34.057 23.086 -8.822 1.00 76.12 129 SER A CA 1
ATOM 1049 C C . SER A 1 129 ? 33.088 22.325 -7.914 1.00 76.12 129 SER A C 1
ATOM 1051 O O . SER A 1 129 ? 32.832 22.750 -6.794 1.00 76.12 129 SER A O 1
ATOM 1053 N N . ILE A 1 130 ? 32.586 21.176 -8.375 1.00 74.81 130 ILE A N 1
ATOM 1054 C CA . ILE A 1 130 ? 31.710 20.300 -7.583 1.00 74.81 130 ILE A CA 1
ATOM 1055 C C . ILE A 1 130 ? 32.504 19.642 -6.458 1.00 74.81 130 ILE A C 1
ATOM 1057 O O . ILE A 1 130 ? 32.033 19.559 -5.328 1.00 74.81 130 ILE A O 1
ATOM 1061 N N . ARG A 1 131 ? 33.725 19.193 -6.758 1.00 78.12 131 ARG A N 1
ATOM 1062 C CA . ARG A 1 131 ? 34.631 18.605 -5.771 1.00 78.12 131 ARG A CA 1
ATOM 1063 C C . ARG A 1 131 ? 35.024 19.614 -4.691 1.00 78.12 131 ARG A C 1
ATOM 1065 O O . ARG A 1 131 ? 35.020 19.257 -3.520 1.00 78.12 131 ARG A O 1
ATOM 1072 N N . GLU A 1 132 ? 35.289 20.857 -5.076 1.00 80.75 132 GLU A N 1
ATOM 1073 C CA . GLU A 1 132 ? 35.627 21.948 -4.156 1.00 80.75 132 GLU A CA 1
ATOM 1074 C C . GLU A 1 132 ? 34.437 22.304 -3.241 1.00 80.75 132 GLU A C 1
ATOM 1076 O O . GLU A 1 132 ? 34.609 22.394 -2.028 1.00 80.75 132 GLU A O 1
ATOM 1081 N N . GLU A 1 133 ? 33.207 22.367 -3.779 1.00 77.50 133 GLU A N 1
ATOM 1082 C CA . GLU A 1 133 ? 31.975 22.511 -2.978 1.00 77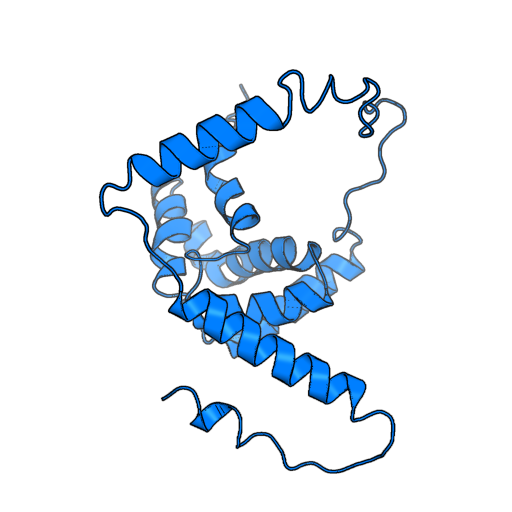.50 133 GLU A CA 1
ATOM 1083 C C . GLU A 1 133 ? 31.773 21.323 -2.016 1.00 77.50 133 GLU A C 1
ATOM 1085 O O . GLU A 1 133 ? 31.404 21.516 -0.858 1.00 77.50 133 GLU A O 1
ATOM 1090 N N . GLN A 1 134 ? 32.036 20.083 -2.448 1.00 71.69 134 GLN A N 1
ATOM 1091 C CA . GLN A 1 134 ? 31.946 18.911 -1.567 1.00 71.69 134 GLN A CA 1
ATOM 1092 C C . GLN A 1 134 ? 32.991 18.940 -0.447 1.00 71.69 134 GLN A C 1
ATOM 1094 O O . GLN A 1 134 ? 32.683 18.567 0.686 1.00 71.69 134 GLN A O 1
ATOM 1099 N N . GLU A 1 135 ? 34.217 19.366 -0.744 1.00 79.88 135 GLU A N 1
ATOM 1100 C CA . GLU A 1 135 ? 35.294 19.527 0.238 1.00 79.88 135 GLU A CA 1
ATOM 1101 C C . GLU A 1 135 ? 34.970 20.660 1.229 1.00 79.88 135 GLU A C 1
ATOM 1103 O O . GLU A 1 135 ? 35.182 20.503 2.433 1.00 79.88 135 GLU A O 1
ATOM 1108 N N . GLU A 1 136 ? 34.338 21.740 0.766 1.00 78.31 136 GLU A N 1
ATOM 1109 C CA . GLU A 1 136 ? 33.836 22.830 1.606 1.00 78.31 136 GLU A CA 1
ATOM 1110 C C . GLU A 1 136 ? 32.673 22.385 2.514 1.00 78.31 136 GLU A C 1
ATOM 1112 O O . GLU A 1 136 ? 32.667 22.670 3.713 1.00 78.31 136 GLU A O 1
ATOM 1117 N N . ILE A 1 137 ? 31.700 21.634 1.989 1.00 69.25 137 ILE A N 1
ATOM 1118 C CA . ILE A 1 137 ? 30.578 21.089 2.774 1.00 69.25 137 ILE A CA 1
ATOM 1119 C C . ILE A 1 137 ? 31.087 20.100 3.830 1.00 69.25 137 ILE A C 1
ATOM 1121 O O . ILE A 1 137 ? 30.652 20.151 4.982 1.00 69.25 137 ILE A O 1
ATOM 1125 N N . LYS A 1 138 ? 32.051 19.241 3.472 1.00 66.06 138 LYS A N 1
ATOM 1126 C CA . LYS A 1 138 ? 32.729 18.336 4.416 1.00 66.06 138 LYS A CA 1
ATOM 1127 C C . LYS A 1 138 ? 33.530 19.104 5.468 1.00 66.06 138 LYS A C 1
ATOM 1129 O O . LYS A 1 138 ? 33.553 18.692 6.624 1.00 66.06 138 LYS A O 1
ATOM 1134 N N . SER A 1 139 ? 34.143 20.227 5.098 1.00 71.00 139 SER A N 1
ATOM 1135 C CA . SER A 1 139 ? 34.859 21.125 6.012 1.00 71.00 139 SER A CA 1
ATOM 1136 C C . SER A 1 139 ? 33.929 21.812 7.020 1.00 71.00 139 SER A C 1
ATOM 1138 O O . SER A 1 139 ? 34.330 22.031 8.162 1.00 71.00 139 SER A O 1
ATOM 1140 N N . ARG A 1 140 ? 32.679 22.108 6.645 1.00 66.44 140 ARG A N 1
ATOM 1141 C CA . ARG A 1 140 ? 31.679 22.788 7.493 1.00 66.44 140 ARG A CA 1
ATOM 1142 C C . ARG A 1 140 ? 31.022 21.887 8.551 1.00 66.44 140 ARG A C 1
ATOM 1144 O O . ARG A 1 140 ? 30.044 22.317 9.165 1.00 66.44 140 ARG A O 1
ATOM 1151 N N . ARG A 1 141 ? 31.530 20.662 8.764 1.00 55.25 141 ARG A N 1
ATOM 1152 C CA . ARG A 1 141 ? 30.968 19.595 9.620 1.00 55.25 141 ARG A CA 1
ATOM 1153 C C . ARG A 1 141 ? 30.490 20.118 10.984 1.00 55.25 141 ARG A C 1
ATOM 1155 O O . ARG A 1 141 ? 31.221 20.138 11.967 1.00 55.25 141 ARG A O 1
ATOM 1162 N N . SER A 1 142 ? 29.220 20.497 11.044 1.00 49.56 142 SER A N 1
ATOM 1163 C CA . SER A 1 142 ? 28.467 20.699 12.275 1.00 49.56 142 SER A CA 1
ATOM 1164 C C . SER A 1 142 ? 27.567 19.478 12.422 1.00 49.56 142 SER A C 1
ATOM 1166 O O . SER A 1 142 ? 26.555 19.398 11.740 1.00 49.56 142 SER A O 1
ATOM 1168 N N . HIS A 1 143 ? 28.030 18.492 13.196 1.00 51.53 143 HIS A N 1
ATOM 1169 C CA . HIS A 1 143 ? 27.319 17.473 13.998 1.00 51.53 143 HIS A CA 1
ATOM 1170 C C . HIS A 1 143 ? 25.821 17.132 13.751 1.00 51.53 143 HIS A C 1
ATOM 1172 O O . HIS A 1 143 ? 25.111 16.790 14.689 1.00 51.53 143 HIS A O 1
ATOM 1178 N N . ALA A 1 144 ? 25.323 17.155 12.517 1.00 45.06 144 ALA A N 1
ATOM 1179 C CA . ALA A 1 144 ? 23.984 16.668 12.159 1.00 45.06 144 ALA A CA 1
ATOM 1180 C C . ALA A 1 144 ? 24.018 15.572 11.080 1.00 45.06 144 ALA A C 1
ATOM 1182 O O . ALA A 1 144 ? 22.979 15.186 10.551 1.00 45.06 144 ALA A O 1
ATOM 1183 N N . ALA A 1 145 ? 25.206 15.052 10.759 1.00 46.72 145 ALA A N 1
ATOM 1184 C CA . ALA A 1 145 ? 25.314 13.796 10.039 1.00 46.72 145 ALA A CA 1
ATOM 1185 C C . ALA A 1 145 ? 24.851 12.683 10.988 1.00 46.72 145 ALA A C 1
ATOM 1187 O O . ALA A 1 145 ? 25.588 12.298 11.892 1.00 46.72 145 ALA A O 1
ATOM 1188 N N . CYS A 1 146 ? 23.622 12.198 10.805 1.00 45.28 146 CYS A N 1
ATOM 1189 C CA . CYS A 1 146 ? 23.317 10.818 11.160 1.00 45.28 146 CYS A CA 1
ATOM 1190 C C . CYS A 1 146 ? 24.225 9.951 10.283 1.00 45.28 146 CYS A C 1
ATOM 1192 O O . CYS A 1 146 ? 23.923 9.707 9.117 1.00 45.28 146 CYS A O 1
ATOM 1194 N N . GLU A 1 147 ? 25.399 9.603 10.803 1.00 50.09 147 GLU A N 1
ATOM 1195 C CA . GLU A 1 147 ? 26.219 8.537 10.248 1.00 50.09 147 GLU A CA 1
ATOM 1196 C C . GLU A 1 147 ? 25.460 7.236 10.496 1.00 50.09 147 GLU A C 1
ATOM 1198 O O . GLU A 1 147 ? 25.492 6.687 11.591 1.00 50.09 147 GLU A O 1
ATOM 1203 N N . TRP A 1 148 ? 24.772 6.735 9.473 1.00 44.69 148 TRP A N 1
ATOM 1204 C CA . TRP A 1 148 ? 24.233 5.376 9.457 1.00 44.69 148 TRP A CA 1
ATOM 1205 C C . TRP A 1 148 ? 25.351 4.352 9.196 1.00 44.69 148 TRP A C 1
ATOM 1207 O O . TRP A 1 148 ? 25.163 3.398 8.453 1.00 44.69 148 TRP A O 1
ATOM 1217 N N . GLN A 1 149 ? 26.531 4.559 9.791 1.00 50.06 149 GLN A N 1
ATOM 1218 C CA . GLN A 1 149 ? 27.695 3.683 9.619 1.00 50.06 149 GLN A CA 1
ATOM 1219 C C . GLN A 1 149 ? 27.380 2.241 10.023 1.00 50.06 149 GLN A C 1
ATOM 1221 O O . GLN A 1 149 ? 27.866 1.315 9.388 1.00 50.06 149 GLN A O 1
ATOM 1226 N N . GLU A 1 150 ? 26.524 2.053 11.028 1.00 53.59 150 GLU A N 1
ATOM 1227 C CA . GLU A 1 150 ? 26.046 0.727 11.427 1.00 53.59 150 GLU A CA 1
ATOM 1228 C C . GLU A 1 150 ? 25.173 0.070 10.347 1.00 53.59 150 GLU A C 1
ATOM 1230 O O . GLU A 1 150 ? 25.288 -1.129 10.124 1.00 53.59 150 GLU A O 1
ATOM 1235 N N . PHE A 1 151 ? 24.339 0.840 9.639 1.00 47.12 151 PHE A N 1
ATOM 1236 C CA . PHE A 1 151 ? 23.466 0.310 8.589 1.00 47.12 151 PHE A CA 1
ATOM 1237 C C . PHE A 1 151 ? 24.244 -0.026 7.315 1.00 47.12 151 PHE A C 1
ATOM 1239 O O . PHE A 1 151 ? 24.057 -1.110 6.774 1.00 47.12 151 PHE A O 1
ATOM 1246 N N . ASP A 1 152 ? 25.133 0.867 6.865 1.00 53.09 152 ASP A N 1
ATOM 1247 C CA . ASP A 1 152 ? 25.961 0.627 5.674 1.00 53.09 152 ASP A CA 1
ATOM 1248 C C . ASP A 1 152 ? 26.878 -0.586 5.890 1.00 53.09 152 ASP A C 1
ATOM 1250 O O . ASP A 1 152 ? 26.980 -1.447 5.024 1.00 53.09 152 ASP A O 1
ATOM 1254 N N . SER A 1 153 ? 27.474 -0.716 7.082 1.00 59.38 153 SER A N 1
ATOM 1255 C CA . SER A 1 153 ? 28.347 -1.851 7.396 1.00 59.38 153 SER A CA 1
ATOM 1256 C C . SER A 1 153 ? 27.575 -3.170 7.512 1.00 59.38 153 SER A C 1
ATOM 1258 O O . SER A 1 153 ? 28.066 -4.197 7.051 1.00 59.38 153 SER A O 1
ATOM 1260 N N . ALA A 1 154 ? 26.366 -3.153 8.088 1.00 62.06 154 ALA A N 1
ATOM 1261 C CA . ALA A 1 154 ? 25.508 -4.336 8.157 1.00 62.06 154 ALA A CA 1
ATOM 1262 C C . ALA A 1 154 ? 24.981 -4.745 6.772 1.00 62.06 154 ALA A C 1
ATOM 1264 O O . ALA A 1 154 ? 24.875 -5.932 6.472 1.00 62.06 154 ALA A O 1
ATOM 1265 N N . PHE A 1 155 ? 24.663 -3.772 5.917 1.00 64.69 155 PHE A N 1
ATOM 1266 C CA . PHE A 1 155 ? 24.248 -4.025 4.542 1.00 64.69 155 PHE A CA 1
ATOM 1267 C C . PHE A 1 155 ? 25.380 -4.653 3.727 1.00 64.69 155 PHE A C 1
ATOM 1269 O O . PHE A 1 155 ? 25.150 -5.659 3.058 1.00 64.69 155 PHE A O 1
ATOM 1276 N N . ASP A 1 156 ? 26.595 -4.112 3.829 1.00 68.44 156 ASP A N 1
ATOM 1277 C CA . ASP A 1 156 ? 27.765 -4.638 3.126 1.00 68.44 156 ASP A CA 1
ATOM 1278 C C . ASP A 1 156 ? 28.134 -6.051 3.613 1.00 68.44 156 ASP A C 1
ATOM 1280 O O . ASP A 1 156 ? 28.398 -6.923 2.788 1.00 68.44 156 ASP A O 1
ATOM 1284 N N . GLU A 1 157 ? 28.072 -6.336 4.921 1.00 71.88 157 GLU A N 1
ATOM 1285 C CA . GLU A 1 157 ? 28.317 -7.693 5.447 1.00 71.88 157 GLU A CA 1
ATOM 1286 C C . GLU A 1 157 ? 27.285 -8.711 4.953 1.00 71.88 157 GLU A C 1
ATOM 1288 O O . GLU A 1 157 ? 27.645 -9.816 4.539 1.00 71.88 157 GLU A O 1
ATOM 1293 N N . VAL A 1 158 ? 25.999 -8.350 4.969 1.00 75.25 158 VAL A N 1
ATOM 1294 C CA . VAL A 1 158 ? 24.927 -9.226 4.479 1.00 75.25 158 VAL A CA 1
ATOM 1295 C C . VAL A 1 158 ? 25.051 -9.429 2.969 1.00 75.25 158 VAL A C 1
ATOM 1297 O O . VAL A 1 158 ? 24.882 -10.548 2.487 1.00 75.25 158 VAL A O 1
ATOM 1300 N N . TYR A 1 159 ? 25.371 -8.378 2.215 1.00 70.44 159 TYR A N 1
ATOM 1301 C CA . TYR A 1 159 ? 25.542 -8.457 0.769 1.00 70.44 159 TYR A CA 1
ATOM 1302 C C . TYR A 1 159 ? 26.726 -9.347 0.383 1.00 70.44 159 TYR A C 1
ATOM 1304 O O . TYR A 1 159 ? 26.566 -10.221 -0.466 1.00 70.44 159 TYR A O 1
ATOM 1312 N N . GLU A 1 160 ? 27.878 -9.187 1.035 1.00 74.06 160 GLU A N 1
ATOM 1313 C CA . GLU A 1 160 ? 29.054 -10.037 0.813 1.00 74.06 160 GLU A CA 1
ATOM 1314 C C . GLU A 1 160 ? 28.783 -11.492 1.218 1.00 74.06 160 GLU A C 1
ATOM 1316 O O . GLU A 1 160 ? 29.143 -12.410 0.484 1.00 74.06 160 GLU A O 1
ATOM 1321 N N . PHE A 1 161 ? 28.054 -11.728 2.315 1.00 76.06 161 PHE A N 1
ATOM 1322 C CA . PHE A 1 161 ? 27.617 -13.075 2.693 1.00 76.06 161 PHE A CA 1
ATOM 1323 C C . PHE A 1 161 ? 26.750 -13.728 1.606 1.00 76.06 161 PHE A C 1
ATOM 1325 O O . PHE A 1 161 ? 27.009 -14.862 1.199 1.00 76.06 161 PHE A O 1
ATOM 1332 N N . TYR A 1 162 ? 25.738 -13.017 1.100 1.00 67.31 162 TYR A N 1
ATOM 1333 C CA . TYR A 1 162 ? 24.878 -13.530 0.031 1.00 67.31 162 TYR A CA 1
ATOM 1334 C C . TYR A 1 162 ? 25.634 -13.705 -1.291 1.00 67.31 162 TYR A C 1
ATOM 1336 O O . TYR A 1 162 ? 25.397 -14.676 -2.009 1.00 67.31 162 TYR A O 1
ATOM 1344 N N . TYR A 1 163 ? 26.545 -12.792 -1.621 1.00 66.56 163 TYR A N 1
ATOM 1345 C CA . TYR A 1 163 ? 27.337 -12.852 -2.844 1.00 66.56 163 TYR A CA 1
ATOM 1346 C C . TYR A 1 163 ? 28.287 -14.057 -2.839 1.00 66.56 163 TYR A C 1
ATOM 1348 O O . TYR A 1 163 ? 28.319 -14.815 -3.809 1.00 66.56 163 TYR A O 1
ATOM 1356 N N . GLU A 1 164 ? 28.982 -14.298 -1.727 1.00 71.62 164 GLU A N 1
ATOM 1357 C CA . GLU A 1 164 ? 29.841 -15.472 -1.539 1.00 71.62 164 GLU A CA 1
ATOM 1358 C C . GLU A 1 164 ? 29.034 -16.777 -1.525 1.00 71.62 164 GLU A C 1
ATOM 1360 O O . GLU A 1 164 ? 29.474 -17.765 -2.108 1.00 71.62 164 GLU A O 1
ATOM 1365 N N . TYR A 1 165 ? 27.832 -16.793 -0.938 1.00 70.50 165 TYR A N 1
ATOM 1366 C CA . TYR A 1 165 ? 26.935 -17.954 -0.977 1.00 70.50 165 TYR A CA 1
ATOM 1367 C C . TYR A 1 165 ? 26.547 -18.330 -2.418 1.00 70.50 165 TYR A C 1
ATOM 1369 O O . TYR A 1 165 ? 26.716 -19.475 -2.836 1.00 70.50 165 TYR A O 1
ATOM 1377 N N . TYR A 1 166 ? 26.105 -17.359 -3.221 1.00 58.88 166 TYR A N 1
ATOM 1378 C CA . TYR A 1 166 ? 25.670 -17.610 -4.600 1.00 58.88 166 TYR A CA 1
ATOM 1379 C C . TYR A 1 166 ? 26.817 -17.890 -5.579 1.00 58.88 166 TYR A C 1
ATOM 1381 O O . TYR A 1 166 ? 26.611 -18.588 -6.574 1.00 58.88 166 TYR A O 1
ATOM 1389 N N . ILE A 1 167 ? 28.012 -17.350 -5.332 1.00 64.25 167 ILE A N 1
ATOM 1390 C CA . ILE A 1 167 ? 29.195 -17.605 -6.163 1.00 64.25 167 ILE A CA 1
ATOM 1391 C C . ILE A 1 167 ? 29.852 -18.946 -5.807 1.00 64.25 167 ILE A C 1
ATOM 1393 O O . ILE A 1 167 ? 30.319 -19.639 -6.714 1.00 64.25 167 ILE A O 1
ATOM 1397 N N . ASN A 1 168 ? 29.868 -19.337 -4.527 1.00 56.06 168 ASN A N 1
ATOM 1398 C CA . ASN A 1 168 ? 30.531 -20.566 -4.082 1.00 56.06 168 ASN A CA 1
ATOM 1399 C C . ASN A 1 168 ? 29.630 -21.814 -4.109 1.00 56.06 168 ASN A C 1
ATOM 1401 O O . ASN A 1 168 ? 30.171 -22.909 -4.244 1.00 56.06 168 ASN A O 1
ATOM 1405 N N . GLU A 1 169 ? 28.296 -21.693 -4.062 1.00 53.28 169 GLU A N 1
ATOM 1406 C CA . GLU A 1 169 ? 27.359 -22.827 -4.234 1.00 53.28 169 GLU A CA 1
ATOM 1407 C C . GLU A 1 169 ? 26.826 -22.972 -5.669 1.00 53.28 169 GLU A C 1
ATOM 1409 O O . GLU A 1 169 ? 25.668 -23.308 -5.932 1.00 53.28 169 GLU A O 1
ATOM 1414 N N . GLY A 1 170 ? 27.713 -22.809 -6.647 1.00 51.88 170 GLY A N 1
ATOM 1415 C CA . GLY A 1 170 ? 27.541 -23.519 -7.904 1.00 51.88 170 GLY A CA 1
ATOM 1416 C C . GLY A 1 170 ? 27.815 -25.010 -7.688 1.00 51.88 170 GLY A C 1
ATOM 1417 O O . GLY A 1 170 ? 28.980 -25.392 -7.750 1.00 51.88 170 GLY A O 1
ATOM 1418 N N . ILE A 1 171 ? 26.743 -25.816 -7.559 1.00 46.22 171 ILE A N 1
ATOM 1419 C CA . ILE A 1 171 ? 26.679 -27.303 -7.611 1.00 46.22 171 ILE A CA 1
ATOM 1420 C C . ILE A 1 171 ? 26.661 -27.995 -6.224 1.00 46.22 171 ILE A C 1
ATOM 1422 O O . ILE A 1 171 ? 27.711 -28.322 -5.687 1.00 46.22 171 ILE A O 1
ATOM 1426 N N . ASP A 1 172 ? 25.485 -28.263 -5.635 1.00 36.38 172 ASP A N 1
ATOM 1427 C CA . ASP A 1 172 ? 24.784 -29.568 -5.680 1.00 36.38 172 ASP A CA 1
ATOM 1428 C C . ASP A 1 172 ? 23.591 -29.666 -4.693 1.00 36.38 172 ASP A C 1
ATOM 1430 O O . ASP A 1 172 ? 23.536 -29.024 -3.653 1.00 36.38 172 ASP A O 1
ATOM 1434 N N . SER A 1 173 ? 22.635 -30.501 -5.105 1.00 44.28 173 SER A N 1
ATOM 1435 C CA . SER A 1 173 ? 21.396 -31.017 -4.491 1.00 44.28 173 SER A CA 1
ATOM 1436 C C . SER A 1 173 ? 21.199 -31.050 -2.960 1.00 44.28 173 SER A C 1
ATOM 1438 O O . SER A 1 173 ? 22.067 -31.506 -2.224 1.00 44.28 173 SER A O 1
ATOM 1440 N N . ASP A 1 174 ? 19.933 -30.815 -2.581 1.00 41.91 174 ASP A N 1
ATOM 1441 C CA . ASP A 1 174 ? 19.161 -31.463 -1.504 1.00 41.91 174 ASP A CA 1
ATOM 1442 C C . ASP A 1 174 ? 19.744 -31.485 -0.076 1.00 41.91 174 ASP A C 1
ATOM 1444 O O . ASP A 1 174 ? 20.460 -32.415 0.283 1.00 41.91 174 ASP A O 1
ATOM 1448 N N . SER A 1 175 ? 19.262 -30.589 0.801 1.00 36.25 175 SER A N 1
ATOM 1449 C CA . SER A 1 175 ? 18.846 -30.957 2.172 1.00 36.25 175 SER A CA 1
ATOM 1450 C C . SER A 1 175 ? 18.231 -29.783 2.949 1.00 36.25 175 SER A C 1
ATOM 1452 O O . SER A 1 175 ? 18.846 -28.730 3.106 1.00 36.25 175 SER A O 1
ATOM 1454 N N . ASP A 1 176 ? 17.029 -30.020 3.477 1.00 44.84 176 ASP A N 1
ATOM 1455 C CA . ASP A 1 176 ? 16.345 -29.249 4.518 1.00 44.84 176 ASP A CA 1
ATOM 1456 C C . ASP A 1 176 ? 17.180 -29.201 5.813 1.00 44.84 176 ASP A C 1
ATOM 1458 O O . ASP A 1 176 ? 17.054 -30.123 6.611 1.00 44.84 176 ASP A O 1
ATOM 1462 N N . GLU A 1 177 ? 18.019 -28.183 6.066 1.00 46.75 177 GLU A N 1
ATOM 1463 C CA . GLU A 1 177 ? 18.553 -27.960 7.432 1.00 46.75 177 GLU A CA 1
ATOM 1464 C C . GLU A 1 177 ? 19.290 -26.622 7.684 1.00 46.75 177 GLU A C 1
ATOM 1466 O O . GLU A 1 177 ? 20.274 -26.602 8.410 1.00 46.75 177 GLU A O 1
ATOM 1471 N N . ILE A 1 178 ? 18.888 -25.466 7.130 1.00 47.12 178 ILE A N 1
ATOM 1472 C CA . ILE A 1 178 ? 19.625 -24.202 7.411 1.00 47.12 178 ILE A CA 1
ATOM 1473 C C . ILE A 1 178 ? 18.689 -22.994 7.602 1.00 47.12 178 ILE A C 1
ATOM 1475 O O . ILE A 1 178 ? 18.823 -21.957 6.964 1.00 47.12 178 ILE A O 1
ATOM 1479 N N . GLY A 1 179 ? 17.700 -23.128 8.490 1.00 43.69 179 GLY A N 1
ATOM 1480 C CA . GLY A 1 179 ? 16.860 -22.010 8.958 1.00 43.69 179 GLY A CA 1
ATOM 1481 C C . GLY A 1 179 ? 17.359 -21.336 10.247 1.00 43.69 179 GLY A C 1
ATOM 1482 O O . GLY A 1 179 ? 16.946 -20.221 10.554 1.00 43.69 179 GLY A O 1
ATOM 1483 N N . ASP A 1 180 ? 18.267 -21.981 10.989 1.00 42.81 180 ASP A N 1
ATOM 1484 C CA . ASP A 1 180 ? 18.514 -21.646 12.403 1.00 42.81 180 ASP A CA 1
ATOM 1485 C C . ASP A 1 180 ? 19.794 -20.839 12.689 1.00 42.81 180 ASP A C 1
ATOM 1487 O O . ASP A 1 180 ? 20.006 -20.422 13.825 1.00 42.81 180 ASP A O 1
ATOM 1491 N N . MET A 1 181 ? 20.646 -20.560 11.694 1.00 40.47 181 MET A N 1
ATOM 1492 C CA . MET A 1 181 ? 21.886 -19.785 11.919 1.00 40.47 181 MET A CA 1
ATOM 1493 C C . MET A 1 181 ? 21.771 -18.290 11.595 1.00 40.47 181 MET A C 1
ATOM 1495 O O . MET A 1 181 ? 22.511 -17.493 12.166 1.00 40.47 181 MET A O 1
ATOM 1499 N N . ALA A 1 182 ? 20.828 -17.875 10.743 1.00 41.41 182 ALA A N 1
ATOM 1500 C CA . ALA A 1 182 ? 20.649 -16.457 10.404 1.00 41.41 182 ALA A CA 1
ATOM 1501 C C . ALA A 1 182 ? 19.929 -15.663 11.513 1.00 41.41 182 ALA A C 1
ATOM 1503 O O . ALA A 1 182 ? 20.112 -14.455 11.640 1.00 41.41 182 ALA A O 1
ATOM 1504 N N . THR A 1 183 ? 19.136 -16.333 12.353 1.00 45.97 183 THR A N 1
ATOM 1505 C CA . THR A 1 183 ? 18.368 -15.700 13.439 1.00 45.97 183 THR A CA 1
ATOM 1506 C C . THR A 1 183 ? 19.197 -15.424 14.695 1.00 45.97 183 THR A C 1
ATOM 1508 O O . THR A 1 183 ? 18.786 -14.614 15.522 1.00 45.97 183 THR A O 1
ATOM 1511 N N . LEU A 1 184 ? 20.374 -16.042 14.841 1.00 41.88 184 LEU A N 1
ATOM 1512 C CA . LEU A 1 184 ? 21.214 -15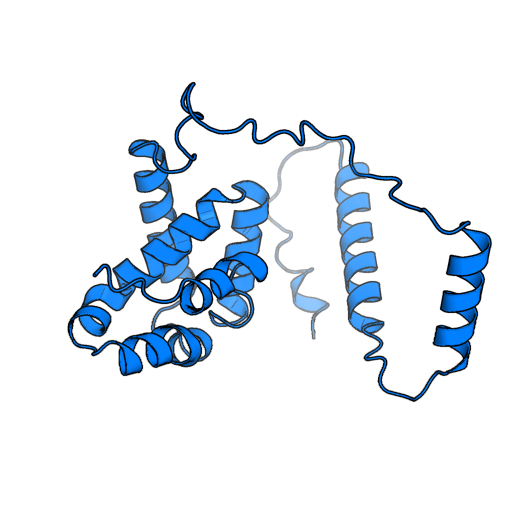.916 16.039 1.00 41.88 184 LEU A CA 1
ATOM 1513 C C . LEU A 1 184 ? 22.247 -14.784 15.985 1.00 41.88 184 LEU A C 1
ATOM 1515 O O . LEU A 1 184 ? 22.855 -14.496 17.011 1.00 41.88 184 LEU A O 1
ATOM 1519 N N . SER A 1 185 ? 22.424 -14.117 14.840 1.00 40.78 185 SER A N 1
ATOM 1520 C CA . SER A 1 185 ? 23.374 -12.999 14.707 1.00 40.78 185 SER A CA 1
ATOM 1521 C C . SER A 1 185 ? 22.719 -11.609 14.780 1.00 40.78 185 SER A C 1
ATOM 1523 O O . SER A 1 185 ? 23.395 -10.607 14.575 1.00 40.78 185 SER A O 1
ATOM 1525 N N . LEU A 1 186 ? 21.410 -11.551 15.067 1.00 42.47 186 LEU A N 1
ATOM 1526 C CA . LEU A 1 186 ? 20.589 -10.328 15.141 1.00 42.47 186 LEU A CA 1
ATOM 1527 C C . LEU A 1 186 ? 20.083 -10.014 16.572 1.00 42.47 186 LEU A C 1
ATOM 1529 O O . LEU A 1 186 ? 19.119 -9.263 16.736 1.00 42.47 186 LEU A O 1
ATOM 1533 N N . LEU A 1 187 ? 20.729 -10.589 17.596 1.00 36.25 187 LEU A N 1
ATOM 1534 C CA . LEU A 1 187 ? 20.614 -10.219 19.019 1.00 36.25 187 LEU A CA 1
ATOM 1535 C C . LEU A 1 187 ? 21.879 -9.485 19.470 1.00 36.25 187 LEU A C 1
ATOM 1537 O O . LEU A 1 187 ? 21.729 -8.497 20.222 1.00 36.25 187 LEU A O 1
#

Nearest PDB structures (foldseek):
  3hzj-assembly2_B  TM=7.575E-01  e=6.918E-02  Homo sapiens
  3hzj-assembly1_A  TM=7.530E-01  e=7.333E-02  Homo sapiens
  4nc6-assembly1_A  TM=8.071E-01  e=3.141E-01  Homo sapiens
  2kiw-assembly1_A  TM=2.687E-01  e=2.868E+00  Staphylococcus haemolyticus JCSC1435

pLDDT: mean 72.72, std 16.9, range [35.81, 93.94]